Protein AF-A0AAP0C2V8-F1 (afdb_monomer)

pLDDT: mean 82.4, std 16.84, range [28.92, 98.31]

InterPro domains:
  IPR004159 Putative S-adenosyl-L-methionine-dependent methyltransferase [PF03141] (168-284)
  IPR029063 S-adenosyl-L-methionine-dependent methyltransferase superfamily [G3DSA:3.40.50.150] (157-304)
  IPR029063 S-adenosyl-L-methionine-dependent methyltransferase superfamily [SSF53335] (175-288)
  IPR053223 Probable Methyltransferase [PTHR44067] (16-302)

Radius of gyration: 20.84 Å; Cα contacts (8 Å, |Δi|>4): 445; chains: 1; bounding box: 60×48×67 Å

Structure (mmCIF, N/CA/C/O backbone):
data_AF-A0AAP0C2V8-F1
#
_entry.id   AF-A0AAP0C2V8-F1
#
loop_
_atom_site.group_PDB
_atom_site.id
_atom_site.type_symbol
_atom_site.label_atom_id
_atom_site.label_alt_id
_atom_site.label_comp_id
_atom_site.label_asym_id
_atom_site.label_entity_id
_atom_site.label_seq_id
_atom_site.pdbx_PDB_ins_code
_atom_site.Cartn_x
_atom_site.Cartn_y
_atom_site.Cartn_z
_atom_site.occupancy
_atom_site.B_iso_or_equiv
_atom_site.auth_seq_id
_atom_site.auth_comp_id
_atom_site.auth_asym_id
_atom_site.auth_atom_id
_atom_site.pdbx_PDB_model_num
ATOM 1 N N . MET A 1 1 ? -0.533 0.027 -40.447 1.00 37.59 1 MET A N 1
ATOM 2 C CA . MET A 1 1 ? -0.703 0.070 -38.982 1.00 37.59 1 MET A CA 1
ATOM 3 C C . MET A 1 1 ? -1.158 1.481 -38.655 1.00 37.59 1 MET A C 1
ATOM 5 O O . MET A 1 1 ? -0.369 2.405 -38.814 1.00 37.59 1 MET A O 1
ATOM 9 N N . GLU A 1 2 ? -2.450 1.678 -38.393 1.00 36.47 2 GLU A N 1
ATOM 10 C CA . GLU A 1 2 ? -2.978 3.010 -38.077 1.00 36.47 2 GLU A CA 1
ATOM 11 C C . GLU A 1 2 ? -2.382 3.476 -36.748 1.00 36.47 2 GLU A C 1
ATOM 13 O O . GLU A 1 2 ? -2.453 2.782 -35.735 1.00 36.47 2 GLU A O 1
ATOM 18 N N . ILE A 1 3 ? -1.714 4.625 -36.777 1.00 40.59 3 ILE A N 1
ATOM 19 C CA . ILE A 1 3 ? -1.088 5.218 -35.600 1.00 40.59 3 ILE A CA 1
ATOM 20 C C . ILE A 1 3 ? -2.218 5.735 -34.708 1.00 40.59 3 ILE A C 1
ATOM 22 O O . ILE A 1 3 ? -2.951 6.636 -35.117 1.00 40.59 3 ILE A O 1
ATOM 26 N N . HIS A 1 4 ? -2.363 5.159 -33.510 1.00 46.22 4 HIS A N 1
ATOM 27 C CA . HIS A 1 4 ? -3.385 5.563 -32.543 1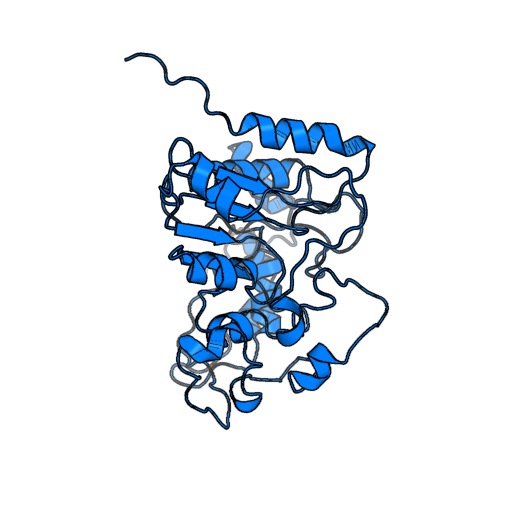.00 46.22 4 HIS A CA 1
ATOM 28 C C . HIS A 1 4 ? -3.297 7.083 -32.297 1.00 46.22 4 HIS A C 1
ATOM 30 O O . HIS A 1 4 ? -2.183 7.584 -32.123 1.00 46.22 4 HIS A O 1
ATOM 36 N N . PRO A 1 5 ? -4.413 7.835 -32.248 1.00 43.00 5 PRO A N 1
ATOM 37 C CA . PRO A 1 5 ? -4.398 9.301 -32.154 1.00 43.00 5 PRO A CA 1
ATOM 38 C C . PRO A 1 5 ? -3.521 9.854 -31.015 1.00 43.00 5 PRO A C 1
ATOM 40 O O . PRO A 1 5 ? -2.830 10.854 -31.195 1.00 43.00 5 PRO A O 1
ATOM 43 N N . LEU A 1 6 ? -3.459 9.139 -29.884 1.00 47.34 6 LEU A N 1
ATOM 44 C CA . LEU A 1 6 ? -2.615 9.472 -28.723 1.00 47.34 6 LEU A CA 1
ATOM 45 C C . LEU A 1 6 ? -1.097 9.367 -28.979 1.00 47.34 6 LEU A C 1
ATOM 47 O O . LEU A 1 6 ? -0.310 9.948 -28.245 1.00 47.34 6 LEU A O 1
ATOM 51 N N . SER A 1 7 ? -0.658 8.653 -30.020 1.00 44.50 7 SER A N 1
ATOM 52 C CA . SER A 1 7 ? 0.765 8.477 -30.352 1.00 44.50 7 SER A CA 1
ATOM 53 C C . SER A 1 7 ? 1.386 9.696 -31.042 1.00 44.50 7 SER A C 1
ATOM 55 O O . SER A 1 7 ? 2.610 9.767 -31.145 1.00 44.50 7 SER A O 1
ATOM 57 N N . ARG A 1 8 ? 0.581 10.629 -31.569 1.00 41.75 8 ARG A N 1
ATOM 58 C CA . ARG A 1 8 ? 1.083 11.805 -32.310 1.00 41.75 8 ARG A CA 1
ATOM 59 C C . ARG A 1 8 ? 1.397 13.000 -31.425 1.00 41.75 8 ARG A C 1
ATOM 61 O O . ARG A 1 8 ? 1.888 14.018 -31.905 1.00 41.75 8 ARG A O 1
ATOM 68 N N . MET A 1 9 ? 1.087 12.894 -30.149 1.00 43.12 9 MET A N 1
ATOM 69 C CA . MET A 1 9 ? 0.893 14.047 -29.309 1.00 43.12 9 MET A CA 1
ATOM 70 C C . MET A 1 9 ? 1.986 13.960 -28.235 1.00 43.12 9 MET A C 1
ATOM 72 O O . MET A 1 9 ? 1.997 13.056 -27.404 1.00 43.12 9 MET A O 1
ATOM 76 N N . LYS A 1 10 ? 2.998 14.836 -28.330 1.00 44.12 10 LYS A N 1
ATOM 77 C CA . LYS A 1 10 ? 3.998 15.050 -27.268 1.00 44.12 10 LYS A CA 1
ATOM 78 C C . LYS A 1 10 ? 3.261 15.662 -26.070 1.00 44.12 10 LYS A C 1
ATOM 80 O O . LYS A 1 10 ? 3.341 16.866 -25.856 1.00 44.12 10 LYS A O 1
ATOM 85 N N . GLN A 1 11 ? 2.460 14.876 -25.356 1.00 50.19 11 GLN A N 1
ATOM 86 C CA . GLN A 1 11 ? 1.533 15.427 -24.370 1.00 50.19 11 GLN A CA 1
ATOM 87 C C . GLN A 1 11 ? 2.146 15.437 -22.987 1.00 50.19 11 GLN A C 1
ATOM 89 O O . GLN A 1 11 ? 2.515 14.404 -22.431 1.00 50.19 11 GLN A O 1
ATOM 94 N N . SER A 1 12 ? 2.149 16.624 -22.392 1.00 51.78 12 SER A N 1
ATOM 95 C CA . SER A 1 12 ? 2.040 16.731 -20.945 1.00 51.78 12 SER A CA 1
ATOM 96 C C . SER A 1 12 ? 0.750 16.021 -20.506 1.00 51.78 12 SER A C 1
ATOM 98 O O . SER A 1 12 ? -0.278 16.145 -21.175 1.00 51.78 12 SER A O 1
ATOM 100 N N . GLY A 1 13 ? 0.762 15.282 -19.392 1.00 52.47 13 GLY A N 1
ATOM 101 C CA . GLY A 1 13 ? -0.407 14.505 -18.939 1.00 52.47 13 GLY A CA 1
ATOM 102 C C . GLY A 1 13 ? -1.695 15.318 -18.702 1.00 52.47 13 GLY A C 1
ATOM 103 O O . GLY A 1 13 ? -2.750 14.730 -18.487 1.00 52.47 13 GLY A O 1
ATOM 104 N N . GLY A 1 14 ? -1.641 16.655 -18.774 1.00 55.78 14 GLY A N 1
ATOM 105 C CA . GLY A 1 14 ? -2.817 17.527 -18.770 1.00 55.78 14 GLY A CA 1
ATOM 106 C C . GLY A 1 14 ? -3.630 17.508 -20.072 1.00 55.78 14 GLY A C 1
ATOM 107 O O . GLY A 1 14 ? -4.849 17.650 -20.013 1.00 55.78 14 GLY A O 1
ATOM 108 N N . GLU A 1 15 ? -3.014 17.289 -21.240 1.00 61.94 15 GLU A N 1
ATOM 109 C CA . GLU A 1 15 ? -3.750 17.328 -22.515 1.00 61.94 15 GLU A CA 1
ATOM 110 C C . GLU A 1 15 ? -4.576 16.058 -22.773 1.00 61.94 15 GLU A C 1
ATOM 112 O O . GLU A 1 15 ? -5.624 16.124 -23.411 1.00 61.94 15 GLU A O 1
ATOM 117 N N . ALA A 1 16 ? -4.155 14.905 -22.247 1.00 65.56 16 ALA A N 1
ATOM 118 C CA . ALA A 1 16 ? -4.879 13.650 -22.446 1.00 65.56 16 ALA A CA 1
ATOM 119 C C . ALA A 1 16 ? -6.219 13.619 -21.685 1.00 65.56 16 ALA A C 1
ATOM 121 O O . ALA A 1 16 ? -7.221 13.122 -22.195 1.00 65.56 16 ALA A O 1
ATOM 122 N N . ALA A 1 17 ? -6.277 14.228 -20.494 1.00 68.50 17 ALA A N 1
ATOM 123 C CA . ALA A 1 17 ? -7.521 14.367 -19.737 1.00 68.50 17 ALA A CA 1
ATOM 124 C C . ALA A 1 17 ? -8.554 15.249 -20.466 1.00 68.50 17 ALA A C 1
ATOM 126 O O . ALA A 1 17 ? -9.755 15.030 -20.312 1.00 68.50 17 ALA A O 1
ATOM 127 N N . ALA A 1 18 ? -8.114 16.200 -21.300 1.00 72.75 18 ALA A N 1
ATOM 128 C CA . ALA A 1 18 ? -8.997 17.089 -22.058 1.00 72.75 18 ALA A CA 1
ATOM 129 C C . ALA A 1 18 ? -9.853 16.356 -23.110 1.00 72.75 18 ALA A C 1
ATOM 131 O O . ALA A 1 18 ? -10.855 16.906 -23.566 1.00 72.75 18 ALA A O 1
ATOM 132 N N . PHE A 1 19 ? -9.501 15.112 -23.455 1.00 80.50 19 PHE A N 1
ATOM 133 C CA . PHE A 1 19 ? -10.267 14.275 -24.379 1.00 80.50 19 PHE A CA 1
ATOM 134 C C . PHE A 1 19 ? -11.659 13.901 -23.845 1.00 80.50 19 PHE A C 1
ATOM 136 O O . PHE A 1 19 ? -12.607 13.757 -24.615 1.00 80.50 19 PHE A O 1
ATOM 143 N N . PHE A 1 20 ? -11.812 13.739 -22.529 1.00 82.12 20 PHE A N 1
ATOM 144 C CA . PHE A 1 20 ? -13.094 13.347 -21.941 1.00 82.12 20 PHE A CA 1
ATOM 145 C C . PHE A 1 20 ? -14.084 14.507 -21.952 1.00 82.12 20 PHE A C 1
ATOM 147 O O . PHE A 1 20 ? -13.681 15.647 -21.773 1.00 82.12 20 PHE A O 1
ATOM 154 N N . LEU A 1 21 ? -15.382 14.243 -22.131 1.00 86.62 21 LEU A N 1
ATOM 155 C CA . LEU A 1 21 ? -16.432 15.270 -22.029 1.00 86.62 21 LEU A CA 1
ATOM 156 C C . LEU A 1 21 ? -16.915 15.459 -20.586 1.00 86.62 21 LEU A C 1
ATOM 158 O O . LEU A 1 21 ? -17.184 16.581 -20.165 1.00 86.62 21 LEU A O 1
ATOM 162 N N . THR A 1 22 ? -16.982 14.366 -19.826 1.00 88.81 22 THR A N 1
ATOM 163 C CA . THR A 1 22 ? -17.417 14.357 -18.428 1.00 88.81 22 THR A CA 1
ATOM 164 C C . THR A 1 22 ? -16.377 15.024 -17.536 1.00 88.81 22 THR A C 1
ATOM 166 O O . THR A 1 22 ? -15.244 14.548 -17.438 1.00 88.81 22 THR A O 1
ATOM 169 N N . GLU A 1 23 ? -16.774 16.096 -16.849 1.00 89.00 23 GLU A N 1
ATOM 170 C CA . GLU A 1 23 ? -15.903 16.864 -15.951 1.00 89.00 23 GLU A CA 1
ATOM 171 C C . GLU A 1 23 ? -15.246 15.982 -14.886 1.00 89.00 23 GLU A C 1
ATOM 173 O O . GLU A 1 23 ? -14.047 16.098 -14.651 1.00 89.00 23 GLU A O 1
ATOM 178 N N . GLU A 1 24 ? -15.995 15.043 -14.310 1.00 88.44 24 GLU A N 1
ATOM 179 C CA . GLU A 1 24 ? -15.480 14.153 -13.269 1.00 88.44 24 GLU A CA 1
ATOM 180 C C . GLU A 1 24 ? -14.368 13.232 -13.776 1.00 88.44 24 GLU A C 1
ATOM 182 O O . GLU A 1 24 ? -13.365 13.021 -13.098 1.00 88.44 24 GLU A O 1
ATOM 187 N N . ILE A 1 25 ? -14.473 12.765 -15.024 1.00 84.12 25 ILE A N 1
ATOM 188 C CA . ILE A 1 25 ? -13.409 11.972 -15.643 1.00 84.12 25 ILE A CA 1
ATOM 189 C C . ILE A 1 25 ? -12.178 12.849 -15.892 1.00 84.12 25 ILE A C 1
ATOM 191 O O . ILE A 1 25 ? -11.061 12.398 -15.656 1.00 84.12 25 ILE A O 1
ATOM 195 N N . ARG A 1 26 ? -12.350 14.116 -16.305 1.00 85.81 26 ARG A N 1
ATOM 196 C CA . ARG A 1 26 ? -11.223 15.061 -16.447 1.00 85.81 26 ARG A CA 1
ATOM 197 C C . ARG A 1 26 ? -10.536 15.309 -15.107 1.00 85.81 26 ARG A C 1
ATOM 199 O O . ARG A 1 26 ? -9.306 15.283 -15.032 1.00 85.81 26 ARG A O 1
ATOM 206 N N . LYS A 1 27 ? -11.328 15.527 -14.051 1.00 87.25 27 LYS A N 1
ATOM 207 C CA . LYS A 1 27 ? -10.839 15.704 -12.681 1.00 87.25 27 LYS A CA 1
ATOM 208 C C . LYS A 1 27 ? -10.096 14.472 -12.213 1.00 87.25 27 LYS A C 1
ATOM 210 O O . LYS A 1 27 ? -8.996 14.633 -11.711 1.00 87.25 27 LYS A O 1
ATOM 215 N N . TYR A 1 28 ? -10.616 13.270 -12.420 1.00 85.94 28 TYR A N 1
ATOM 216 C CA . TYR A 1 28 ? -9.924 12.047 -12.030 1.00 85.94 28 TYR A CA 1
ATOM 217 C C . TYR A 1 28 ? -8.639 11.827 -12.848 1.00 85.94 28 TYR A C 1
ATOM 219 O O . TYR A 1 28 ? -7.566 11.682 -12.273 1.00 85.94 28 TYR A O 1
ATOM 227 N N . ALA A 1 29 ? -8.716 11.887 -14.182 1.00 85.75 29 ALA A N 1
ATOM 228 C CA . ALA A 1 29 ? -7.606 11.578 -15.089 1.00 85.75 29 ALA A CA 1
ATOM 229 C C . ALA A 1 29 ? -6.448 12.592 -15.047 1.00 85.75 29 ALA A C 1
ATOM 231 O O . ALA A 1 29 ? -5.314 12.240 -15.373 1.00 85.75 29 ALA A O 1
ATOM 232 N N . GLY A 1 30 ? -6.712 13.849 -14.682 1.00 83.12 30 GLY A N 1
ATOM 233 C CA . GLY A 1 30 ? -5.677 14.879 -14.606 1.00 83.12 30 GLY A CA 1
ATOM 234 C C . GLY A 1 30 ? -4.621 14.590 -13.531 1.00 83.12 30 GLY A C 1
ATOM 235 O O . GLY A 1 30 ? -4.911 13.999 -12.490 1.00 83.12 30 GLY A O 1
ATOM 236 N N . ILE A 1 31 ? -3.397 15.081 -13.735 1.00 86.19 31 ILE A N 1
ATOM 237 C CA . ILE A 1 31 ? -2.329 15.005 -12.724 1.00 86.19 31 ILE A CA 1
ATOM 238 C C . ILE A 1 31 ? -2.749 15.793 -11.474 1.00 86.19 31 ILE A C 1
ATOM 240 O O . ILE A 1 31 ? -3.282 16.899 -11.577 1.00 86.19 31 ILE A O 1
ATOM 244 N N . LYS A 1 32 ? -2.505 15.226 -10.291 1.00 90.44 32 LYS A N 1
ATOM 245 C CA . LYS A 1 32 ? -2.743 15.865 -8.990 1.00 90.44 32 LYS A CA 1
ATOM 246 C C . LYS A 1 32 ? -1.407 16.361 -8.429 1.00 90.44 32 LYS A C 1
ATOM 248 O O . LYS A 1 32 ? -0.606 15.532 -7.990 1.00 90.44 32 LYS A O 1
ATOM 253 N N . PRO A 1 33 ? -1.096 17.666 -8.502 1.00 88.00 33 PRO A N 1
ATOM 254 C CA . PRO A 1 33 ? 0.194 18.178 -8.053 1.00 88.00 33 PRO A CA 1
ATOM 255 C C . PRO A 1 33 ? 0.330 18.063 -6.533 1.00 88.00 33 PRO A C 1
ATOM 257 O O . PRO A 1 33 ? -0.634 18.238 -5.792 1.00 88.00 33 PRO A O 1
ATOM 260 N N . ASN A 1 34 ? 1.544 17.811 -6.048 1.00 86.75 34 ASN A N 1
ATOM 261 C CA . ASN A 1 34 ? 1.783 17.775 -4.608 1.00 86.75 34 ASN A CA 1
ATOM 262 C C . ASN A 1 34 ? 1.644 19.187 -4.009 1.00 86.75 34 ASN A C 1
ATOM 264 O O . ASN A 1 34 ? 2.338 20.112 -4.431 1.00 86.75 34 ASN A O 1
ATOM 268 N N . ARG A 1 35 ? 0.853 19.352 -2.942 1.00 83.56 35 ARG A N 1
ATOM 269 C CA . ARG A 1 35 ? 0.585 20.662 -2.294 1.00 83.56 35 ARG A CA 1
ATOM 270 C C . ARG A 1 35 ? 1.812 21.377 -1.718 1.00 83.56 35 ARG A C 1
ATOM 272 O O . ARG A 1 35 ? 1.735 22.546 -1.340 1.00 83.56 35 ARG A O 1
ATOM 279 N N . LEU A 1 36 ? 2.923 20.661 -1.551 1.00 80.31 36 LEU A N 1
ATOM 280 C CA . LEU A 1 36 ? 4.179 21.195 -1.016 1.00 80.31 36 LEU A CA 1
ATOM 281 C C . LEU A 1 36 ? 5.221 21.482 -2.099 1.00 80.31 36 LEU A C 1
ATOM 283 O O . LEU A 1 36 ? 6.338 21.839 -1.733 1.00 80.31 36 LEU A O 1
ATOM 287 N N . GLU A 1 37 ? 4.890 21.266 -3.378 1.00 78.19 37 GLU A N 1
ATOM 288 C CA . GLU A 1 37 ? 5.806 21.415 -4.526 1.00 78.19 37 GLU A CA 1
ATOM 289 C C . GLU A 1 37 ? 7.120 20.622 -4.369 1.00 78.19 37 GLU A C 1
ATOM 291 O O . GLU A 1 37 ? 8.151 20.918 -4.965 1.00 78.19 37 GLU A O 1
ATOM 296 N N . LYS A 1 38 ? 7.081 19.578 -3.538 1.00 80.56 38 LYS A N 1
ATOM 297 C CA . LYS A 1 38 ? 8.168 18.632 -3.289 1.00 80.56 38 LYS A CA 1
ATOM 298 C C . LYS A 1 38 ? 7.733 17.250 -3.743 1.00 80.56 38 LYS A C 1
ATOM 300 O O . LYS A 1 38 ? 6.536 16.969 -3.802 1.00 80.56 38 LYS A O 1
ATOM 305 N N . GLN A 1 39 ? 8.700 16.376 -4.009 1.00 82.94 39 GLN A N 1
ATOM 306 C CA . GLN A 1 39 ? 8.418 14.960 -4.229 1.00 82.94 39 GLN A CA 1
ATOM 307 C C . GLN A 1 39 ? 7.660 14.369 -3.035 1.00 82.94 39 GLN A C 1
ATOM 309 O O . GLN A 1 39 ? 7.974 14.661 -1.877 1.00 82.94 39 GLN A O 1
ATOM 314 N N . ASN A 1 40 ? 6.657 13.546 -3.330 1.00 82.62 40 ASN A N 1
ATOM 315 C CA . ASN A 1 40 ? 5.974 12.749 -2.326 1.00 82.62 40 ASN A CA 1
ATOM 316 C C . ASN A 1 40 ? 6.900 11.627 -1.834 1.00 82.62 40 ASN A C 1
ATOM 318 O O . ASN A 1 40 ? 7.998 11.410 -2.350 1.00 82.62 40 ASN A O 1
ATOM 322 N N . PHE A 1 41 ? 6.447 10.885 -0.830 1.00 79.06 41 PHE A N 1
ATOM 323 C CA . PHE A 1 41 ? 7.235 9.816 -0.216 1.00 79.06 41 PHE A CA 1
ATOM 324 C C . PHE A 1 41 ? 7.604 8.658 -1.157 1.00 79.06 41 PHE A C 1
ATOM 326 O O . PHE A 1 41 ? 8.526 7.903 -0.861 1.00 79.06 41 PHE A O 1
ATOM 333 N N . MET A 1 42 ? 6.900 8.526 -2.284 1.00 83.25 42 MET A N 1
ATOM 334 C CA . MET A 1 42 ? 7.183 7.543 -3.332 1.00 83.25 42 MET A CA 1
ATOM 335 C C . MET A 1 42 ? 8.181 8.074 -4.377 1.00 83.25 42 MET A C 1
ATOM 337 O O . MET A 1 42 ? 8.550 7.342 -5.290 1.00 83.25 42 MET A O 1
ATOM 341 N N . GLY A 1 43 ? 8.629 9.330 -4.254 1.00 82.50 43 GLY A N 1
ATOM 342 C CA . GLY A 1 43 ? 9.574 9.974 -5.169 1.00 82.50 43 GLY A CA 1
ATOM 343 C C . GLY A 1 43 ? 8.934 10.674 -6.374 1.00 82.50 43 GLY A C 1
ATOM 344 O O . GLY A 1 43 ? 9.658 11.091 -7.274 1.00 82.50 43 GLY A O 1
ATOM 345 N N . ALA A 1 44 ? 7.607 10.833 -6.413 1.00 85.00 44 ALA A N 1
ATOM 346 C CA . ALA A 1 44 ? 6.904 11.465 -7.534 1.00 85.00 44 ALA A CA 1
ATOM 347 C C . ALA A 1 44 ? 6.526 12.930 -7.253 1.00 85.00 44 ALA A C 1
ATOM 349 O O . ALA A 1 44 ? 6.202 13.298 -6.125 1.00 85.00 44 ALA A O 1
ATOM 350 N N . ASN A 1 45 ? 6.530 13.771 -8.295 1.00 85.50 45 ASN A N 1
ATOM 351 C CA . ASN A 1 45 ? 6.198 15.208 -8.218 1.00 85.50 45 ASN A CA 1
ATOM 352 C C . ASN A 1 45 ? 4.684 15.498 -8.149 1.00 85.50 45 ASN A C 1
ATOM 354 O O . ASN A 1 45 ? 4.268 16.637 -7.951 1.00 85.50 45 ASN A O 1
ATOM 358 N N . GLY A 1 46 ? 3.869 14.464 -8.317 1.00 85.69 46 GLY A N 1
ATOM 359 C CA . GLY A 1 46 ? 2.418 14.506 -8.264 1.00 85.69 46 GLY A CA 1
ATOM 360 C C . GLY A 1 46 ? 1.864 13.087 -8.273 1.00 85.69 46 GLY A C 1
ATOM 361 O O . GLY A 1 46 ? 2.615 12.117 -8.420 1.00 85.69 46 GLY A O 1
ATOM 362 N N . THR A 1 47 ? 0.554 12.978 -8.128 1.00 85.88 47 THR A N 1
ATOM 363 C CA . THR A 1 47 ? -0.193 11.728 -8.239 1.00 85.88 47 THR A CA 1
ATOM 364 C C . THR A 1 47 ? -0.825 11.621 -9.623 1.00 85.88 47 THR A C 1
ATOM 366 O O . THR A 1 47 ? -1.395 12.583 -10.143 1.00 85.88 47 THR A O 1
ATOM 369 N N . PHE A 1 48 ? -0.717 10.435 -10.216 1.00 88.19 48 PHE A N 1
ATOM 370 C CA . PHE A 1 48 ? -1.175 10.120 -11.566 1.00 88.19 48 PHE A CA 1
ATOM 371 C C . PHE A 1 48 ? -2.245 9.039 -11.477 1.00 88.19 48 PHE A C 1
ATOM 373 O O . PHE A 1 48 ? -1.954 7.963 -10.961 1.00 88.19 48 PHE A O 1
ATOM 380 N N . ALA A 1 49 ? -3.458 9.307 -11.957 1.00 84.25 49 ALA A N 1
ATOM 381 C CA . ALA A 1 49 ? -4.546 8.336 -11.902 1.00 84.25 49 ALA A CA 1
ATOM 382 C C . ALA A 1 49 ? -4.252 7.074 -12.729 1.00 84.25 49 ALA A C 1
ATOM 384 O O . ALA A 1 49 ? -3.593 7.133 -13.768 1.00 84.25 49 ALA A O 1
ATOM 385 N N . SER A 1 50 ? -4.799 5.943 -12.280 1.00 79.88 50 SER A N 1
ATOM 386 C CA . SER A 1 50 ? -4.724 4.622 -12.928 1.00 79.88 50 SER A CA 1
ATOM 387 C C . SER A 1 50 ? -5.663 4.514 -14.141 1.00 79.88 50 SER A C 1
ATOM 389 O O . SER A 1 50 ? -6.533 3.654 -14.238 1.00 79.88 50 SER A O 1
ATOM 391 N N . ILE A 1 51 ? -5.509 5.432 -15.095 1.00 76.38 51 ILE A N 1
ATOM 392 C CA . ILE A 1 51 ? -6.107 5.335 -16.430 1.00 76.38 51 ILE A CA 1
ATOM 393 C C . ILE A 1 51 ? -4.940 5.285 -17.405 1.00 76.38 51 ILE A C 1
ATOM 395 O O . ILE A 1 51 ? -4.030 6.103 -17.291 1.00 76.38 51 ILE A O 1
ATOM 399 N N . GLY A 1 52 ? -4.976 4.354 -18.365 1.00 69.06 52 GLY A N 1
ATOM 400 C CA . GLY A 1 52 ? -3.850 3.931 -19.220 1.00 69.06 52 GLY A CA 1
ATOM 401 C C . GLY A 1 52 ? -2.976 5.017 -19.877 1.00 69.06 52 GLY A C 1
ATOM 402 O O . GLY A 1 52 ? -1.910 4.698 -20.390 1.00 69.06 52 GLY A O 1
ATOM 403 N N . HIS A 1 53 ? -3.347 6.296 -19.821 1.00 78.31 53 HIS A N 1
ATOM 404 C CA . HIS A 1 53 ? -2.505 7.455 -20.131 1.00 78.31 53 HIS A CA 1
ATOM 405 C C . HIS A 1 53 ? -1.137 7.450 -19.439 1.00 78.31 53 HIS A C 1
ATOM 407 O O . HIS A 1 53 ? -0.158 7.854 -20.067 1.00 78.31 53 HIS A O 1
ATOM 413 N N . GLY A 1 54 ? -1.041 6.975 -18.189 1.00 81.31 54 GLY A N 1
ATOM 414 C CA . GLY A 1 54 ? 0.252 6.823 -17.511 1.00 81.31 54 GLY A CA 1
ATOM 415 C C . GLY A 1 54 ? 1.168 5.845 -18.253 1.00 81.31 54 GLY A C 1
ATOM 416 O O . GLY A 1 54 ? 2.340 6.133 -18.481 1.00 81.31 54 GLY A O 1
ATOM 417 N N . CYS A 1 55 ? 0.605 4.734 -18.736 1.00 84.19 55 CYS A N 1
ATOM 418 C CA . CYS A 1 55 ? 1.318 3.756 -19.558 1.00 84.19 55 CYS A CA 1
ATOM 419 C C . CYS A 1 55 ? 1.723 4.312 -20.926 1.00 84.19 55 CYS A C 1
ATOM 421 O O . CYS A 1 55 ? 2.837 4.062 -21.375 1.00 84.19 55 CYS A O 1
ATOM 423 N N . PHE A 1 56 ? 0.858 5.097 -21.578 1.00 84.19 56 PHE A N 1
ATOM 424 C CA . PHE A 1 56 ? 1.203 5.740 -22.851 1.00 84.19 56 PHE A CA 1
ATOM 425 C C . PHE A 1 56 ? 2.306 6.795 -22.693 1.00 84.19 56 PHE A C 1
ATOM 427 O O . PHE A 1 56 ? 3.199 6.876 -23.533 1.00 84.19 56 PHE A O 1
ATOM 434 N N . SER A 1 57 ? 2.265 7.576 -21.611 1.00 84.31 57 SER A N 1
ATOM 435 C CA . SER A 1 57 ? 3.271 8.607 -21.314 1.00 84.31 57 SER A CA 1
ATOM 436 C C . SER A 1 57 ? 4.642 8.020 -20.967 1.00 84.31 57 SER A C 1
ATOM 438 O O . SER A 1 57 ? 5.655 8.667 -21.200 1.00 84.31 57 SER A O 1
ATOM 440 N N . MET A 1 58 ? 4.676 6.797 -20.432 1.00 88.62 58 MET A N 1
ATOM 441 C CA . MET A 1 58 ? 5.893 6.060 -20.066 1.00 88.62 58 MET A CA 1
ATOM 442 C C . MET A 1 58 ? 6.142 4.880 -21.009 1.00 88.62 58 MET A C 1
ATOM 444 O O . MET A 1 58 ? 6.438 3.762 -20.579 1.00 88.62 58 MET A O 1
ATOM 448 N N . LYS A 1 59 ? 5.955 5.117 -22.313 1.00 89.56 59 LYS A N 1
ATOM 449 C CA . LYS A 1 59 ? 6.072 4.088 -23.349 1.00 89.56 59 LYS A CA 1
ATOM 450 C C . LYS A 1 59 ? 7.407 3.344 -23.269 1.00 89.56 59 LYS A C 1
ATOM 452 O O . LYS A 1 59 ? 7.402 2.119 -23.276 1.00 89.56 59 LYS A O 1
ATOM 457 N N . GLU A 1 60 ? 8.522 4.069 -23.200 1.00 93.00 60 GLU A N 1
ATOM 458 C CA . GLU A 1 60 ? 9.868 3.478 -23.202 1.00 93.00 60 GLU A CA 1
ATOM 459 C C . GLU A 1 60 ? 10.068 2.568 -21.984 1.00 93.00 60 GLU A C 1
ATOM 461 O O . GLU A 1 60 ? 10.480 1.415 -22.118 1.00 93.00 60 GLU A O 1
ATOM 466 N N . GLU A 1 61 ? 9.689 3.046 -20.796 1.00 95.06 61 GLU A N 1
ATOM 467 C CA . GLU A 1 61 ? 9.764 2.265 -19.566 1.00 95.06 61 GLU A CA 1
ATOM 468 C C . GLU A 1 61 ? 8.881 1.016 -19.580 1.00 95.06 61 GLU A C 1
ATOM 470 O O . GLU A 1 61 ? 9.267 -0.020 -19.026 1.00 95.06 61 GLU A O 1
ATOM 475 N N . LEU A 1 62 ? 7.694 1.117 -20.180 1.00 93.56 62 LEU A N 1
ATOM 476 C CA . LEU A 1 62 ? 6.757 0.009 -20.298 1.00 93.56 62 LEU A CA 1
ATOM 477 C C . LEU A 1 62 ? 7.233 -1.028 -21.319 1.00 93.56 62 LEU A C 1
ATOM 479 O O . LEU A 1 62 ? 7.116 -2.226 -21.065 1.00 93.56 62 LEU A O 1
ATOM 483 N N . GLU A 1 63 ? 7.791 -0.590 -22.449 1.00 94.69 63 GLU A N 1
ATOM 484 C CA . GLU A 1 63 ? 8.413 -1.473 -23.439 1.00 94.69 63 GLU A CA 1
ATOM 485 C C . GLU A 1 63 ? 9.604 -2.219 -22.826 1.00 94.69 63 GLU A C 1
ATOM 487 O O . GLU A 1 63 ? 9.725 -3.429 -23.012 1.00 94.69 63 GLU A O 1
ATOM 492 N N . GLU A 1 64 ? 10.429 -1.553 -22.012 1.00 95.75 64 GLU A N 1
ATOM 493 C CA . GLU A 1 64 ? 11.513 -2.206 -21.271 1.00 95.75 64 GLU A CA 1
ATOM 494 C C . GLU A 1 64 ? 10.991 -3.258 -20.277 1.00 95.75 64 GLU A C 1
ATOM 496 O O . GLU A 1 64 ? 11.522 -4.374 -20.226 1.00 95.75 64 GLU A O 1
ATOM 501 N N . TYR A 1 65 ? 9.934 -2.930 -19.524 1.00 95.94 65 TYR A N 1
ATOM 502 C CA . TYR A 1 65 ? 9.283 -3.841 -18.573 1.00 95.94 65 TYR A CA 1
ATOM 503 C C . TYR A 1 65 ? 8.671 -5.076 -19.258 1.00 95.94 65 TYR A C 1
ATOM 505 O O . TYR A 1 65 ? 8.698 -6.186 -18.711 1.00 95.94 65 TYR A O 1
ATOM 513 N N . MET A 1 66 ? 8.133 -4.890 -20.468 1.00 95.69 66 MET A N 1
ATOM 514 C CA . MET A 1 66 ? 7.520 -5.945 -21.278 1.00 95.69 66 MET A CA 1
ATOM 515 C C . MET A 1 66 ? 8.509 -6.683 -22.189 1.00 95.69 66 MET A C 1
ATOM 517 O O . MET A 1 66 ? 8.117 -7.634 -22.864 1.00 95.69 66 MET A O 1
ATOM 521 N N . ASN A 1 67 ? 9.785 -6.296 -22.186 1.00 95.88 67 ASN A N 1
ATOM 522 C CA . ASN A 1 67 ? 10.833 -6.945 -22.963 1.00 95.88 67 ASN A CA 1
ATOM 523 C C . ASN A 1 67 ? 11.385 -8.177 -22.224 1.00 95.88 67 ASN A C 1
ATOM 525 O O . ASN A 1 67 ? 12.328 -8.075 -21.425 1.00 95.88 67 ASN A O 1
ATOM 529 N N . TYR A 1 68 ? 10.770 -9.328 -22.494 1.00 95.56 68 TYR A N 1
ATOM 530 C CA . TYR A 1 68 ? 11.137 -10.651 -21.993 1.00 95.56 68 TYR A CA 1
ATOM 531 C C . TYR A 1 68 ? 10.750 -11.736 -23.006 1.00 95.56 68 TYR A C 1
ATOM 533 O O . TYR A 1 68 ? 9.822 -11.558 -23.798 1.00 95.56 68 TYR A O 1
ATOM 541 N N . ASP A 1 69 ? 11.400 -12.893 -22.913 1.00 96.38 69 ASP A N 1
ATOM 542 C CA . ASP A 1 69 ? 11.025 -14.071 -23.689 1.00 96.38 69 ASP A CA 1
ATOM 543 C C . ASP A 1 69 ? 9.893 -14.840 -22.997 1.00 96.38 69 ASP A C 1
ATOM 545 O O . ASP A 1 69 ? 9.889 -15.062 -21.781 1.00 96.38 69 ASP A O 1
ATOM 549 N N . VAL A 1 70 ? 8.882 -15.229 -23.776 1.00 96.62 70 VAL A N 1
ATOM 550 C CA . VAL A 1 70 ? 7.727 -15.975 -23.265 1.00 96.62 70 VAL A CA 1
ATOM 551 C C . VAL A 1 70 ? 8.186 -17.320 -22.704 1.00 96.62 70 VAL A C 1
ATOM 553 O O . VAL A 1 70 ? 8.814 -18.107 -23.404 1.00 96.62 70 VAL A O 1
ATOM 556 N N . GLY A 1 71 ? 7.806 -17.609 -21.459 1.00 94.50 71 GLY A N 1
ATOM 557 C CA . GLY A 1 71 ? 8.189 -18.834 -20.755 1.00 94.50 71 GLY A CA 1
ATOM 558 C C . GLY A 1 71 ? 9.564 -18.783 -20.085 1.00 94.50 71 GLY A C 1
ATOM 559 O O . GLY A 1 71 ? 9.897 -19.722 -19.368 1.00 94.50 71 GLY A O 1
ATOM 560 N N . ASP A 1 72 ? 10.335 -17.706 -20.252 1.00 96.50 72 ASP A N 1
ATOM 561 C CA . ASP A 1 72 ? 11.578 -17.494 -19.502 1.00 96.50 72 ASP A CA 1
ATOM 562 C C . ASP A 1 72 ? 11.304 -16.781 -18.160 1.00 96.50 72 ASP A C 1
ATOM 564 O O . ASP A 1 72 ? 10.161 -16.491 -17.797 1.00 96.50 72 ASP A O 1
ATOM 568 N N . PHE A 1 73 ? 12.346 -16.497 -17.383 1.00 95.19 73 PHE A N 1
ATOM 569 C CA . PHE A 1 73 ? 12.284 -15.703 -16.166 1.00 95.19 73 PHE A CA 1
ATOM 570 C C . PHE A 1 73 ? 12.218 -14.209 -16.465 1.00 95.19 73 PHE A C 1
ATOM 572 O O . PHE A 1 73 ? 13.068 -13.655 -17.164 1.00 95.19 73 PHE A O 1
ATOM 579 N N . CYS A 1 74 ? 11.285 -13.517 -15.811 1.00 94.75 74 CYS A N 1
ATOM 580 C CA . CYS A 1 74 ? 11.230 -12.064 -15.865 1.00 94.75 74 CYS A CA 1
ATOM 581 C C . CYS A 1 74 ? 12.542 -11.449 -15.355 1.00 94.75 74 CYS A C 1
ATOM 583 O O . CYS A 1 74 ? 13.234 -12.008 -14.490 1.00 94.75 74 CYS A O 1
ATOM 585 N N . LYS A 1 75 ? 12.876 -10.260 -15.858 1.00 93.38 75 LYS A N 1
ATOM 586 C CA . LYS A 1 75 ? 13.963 -9.456 -15.295 1.00 93.38 75 LYS A CA 1
ATOM 587 C C . LYS A 1 75 ? 13.658 -9.122 -13.836 1.00 93.38 75 LYS A C 1
ATOM 589 O O . LYS A 1 75 ? 12.515 -9.120 -13.386 1.00 93.38 75 LYS A O 1
ATOM 594 N N . ASP A 1 76 ? 14.713 -8.867 -13.078 1.00 92.06 76 ASP A N 1
ATOM 595 C CA . ASP A 1 76 ? 14.599 -8.440 -11.690 1.00 92.06 76 ASP A CA 1
ATOM 596 C C . ASP A 1 76 ? 14.366 -6.930 -11.593 1.00 92.06 76 ASP A C 1
ATOM 598 O O . ASP A 1 76 ? 15.246 -6.160 -11.212 1.00 92.06 76 ASP A O 1
ATOM 602 N N . ASP A 1 77 ? 13.185 -6.514 -12.029 1.00 92.81 77 ASP A N 1
ATOM 603 C CA . ASP A 1 77 ? 12.856 -5.136 -12.379 1.00 92.81 77 ASP A CA 1
ATOM 604 C C . ASP A 1 77 ? 11.756 -4.542 -11.491 1.00 92.81 77 ASP A C 1
ATOM 606 O O . ASP A 1 77 ? 11.012 -3.656 -11.906 1.00 92.81 77 ASP A O 1
ATOM 610 N N . TRP A 1 78 ? 11.672 -4.982 -10.231 1.00 92.00 78 TRP A N 1
ATOM 611 C CA . TRP A 1 78 ? 10.639 -4.521 -9.294 1.00 92.00 78 TRP A CA 1
ATOM 612 C C . TRP A 1 78 ? 10.619 -2.991 -9.133 1.00 92.00 78 TRP A C 1
ATOM 614 O O . TRP A 1 78 ? 9.554 -2.398 -8.990 1.00 92.00 78 TRP A O 1
ATOM 624 N N . LYS A 1 79 ? 11.781 -2.326 -9.221 1.00 93.44 79 LYS A N 1
ATOM 625 C CA . LYS A 1 79 ? 11.872 -0.856 -9.200 1.00 93.44 79 LYS A CA 1
ATOM 626 C C . LYS A 1 79 ? 11.204 -0.210 -10.406 1.00 93.44 79 LYS A C 1
ATOM 628 O O . LYS A 1 79 ? 10.552 0.816 -10.249 1.00 93.44 79 LYS A O 1
ATOM 633 N N . GLN A 1 80 ? 11.385 -0.798 -11.587 1.00 93.75 80 GLN A N 1
ATOM 634 C CA . GLN A 1 80 ? 10.771 -0.326 -12.823 1.00 93.75 80 GLN A CA 1
ATOM 635 C C . GLN A 1 80 ? 9.257 -0.526 -12.765 1.00 93.75 80 GLN A C 1
ATOM 637 O O . GLN A 1 80 ? 8.507 0.403 -13.045 1.00 93.75 80 GLN A O 1
ATOM 642 N N . ALA A 1 81 ? 8.813 -1.702 -12.309 1.00 94.00 81 ALA A N 1
ATOM 643 C CA . ALA A 1 81 ? 7.402 -1.993 -12.078 1.00 94.00 81 ALA A CA 1
ATOM 644 C C . ALA A 1 81 ? 6.771 -0.969 -11.118 1.00 94.00 81 ALA A C 1
ATOM 646 O O . ALA A 1 81 ? 5.760 -0.351 -11.440 1.00 94.00 81 ALA A O 1
ATOM 647 N N . GLN A 1 82 ? 7.414 -0.709 -9.975 1.00 94.38 82 GLN A N 1
ATOM 648 C CA . GLN A 1 82 ? 6.929 0.279 -9.014 1.00 94.38 82 GLN A CA 1
ATOM 649 C C . GLN A 1 82 ? 6.935 1.698 -9.583 1.00 94.38 82 GLN A C 1
ATOM 651 O O . GLN A 1 82 ? 5.996 2.448 -9.338 1.00 94.38 82 GLN A O 1
ATOM 656 N N . LYS A 1 83 ? 7.974 2.077 -10.344 1.00 93.38 83 LYS A N 1
ATOM 657 C CA . LYS A 1 83 ? 8.044 3.375 -11.029 1.00 93.38 83 LYS A CA 1
ATOM 658 C C . LYS A 1 83 ? 6.830 3.544 -11.943 1.00 93.38 83 LYS A C 1
ATOM 660 O O . LYS A 1 83 ? 6.129 4.544 -11.825 1.00 93.38 83 LYS A O 1
ATOM 665 N N . LEU A 1 84 ? 6.536 2.550 -12.779 1.00 93.62 84 LEU A N 1
ATOM 666 C CA . LEU A 1 84 ? 5.359 2.553 -13.648 1.00 93.62 84 LEU A CA 1
ATOM 667 C C . LEU A 1 84 ? 4.058 2.725 -12.837 1.00 93.62 84 LEU A C 1
ATOM 669 O O . LEU A 1 84 ? 3.268 3.621 -13.131 1.00 93.62 84 LEU A O 1
ATOM 673 N N . MET A 1 85 ? 3.871 1.956 -11.760 1.00 93.50 85 MET A N 1
ATOM 674 C CA . MET A 1 85 ? 2.670 2.042 -10.915 1.00 93.50 85 MET A CA 1
ATOM 675 C C . MET A 1 85 ? 2.509 3.404 -10.222 1.00 93.50 85 MET A C 1
ATOM 677 O O . MET A 1 85 ? 1.417 3.971 -10.193 1.00 93.50 85 MET A O 1
ATOM 681 N N . VAL A 1 86 ? 3.592 3.953 -9.662 1.00 91.19 86 VAL A N 1
ATOM 682 C CA . VAL A 1 86 ? 3.599 5.254 -8.964 1.00 91.19 86 VAL A CA 1
ATOM 683 C C . VAL A 1 86 ? 3.282 6.404 -9.923 1.00 91.19 86 VAL A C 1
ATOM 685 O O . VAL A 1 86 ? 2.663 7.391 -9.526 1.00 91.19 86 VAL A O 1
ATOM 688 N N . HIS A 1 87 ? 3.653 6.259 -11.193 1.00 89.62 87 HIS A N 1
ATOM 689 C CA . HIS A 1 87 ? 3.387 7.228 -12.251 1.00 89.62 87 HIS A CA 1
ATOM 690 C C . HIS A 1 87 ? 2.112 6.921 -13.063 1.00 89.62 87 HIS A C 1
ATOM 692 O O . HIS A 1 87 ? 1.917 7.467 -14.148 1.00 89.62 87 HIS A O 1
ATOM 698 N N . GLY A 1 88 ? 1.208 6.091 -12.528 1.00 88.19 88 GLY A N 1
ATOM 699 C CA . GLY A 1 88 ? -0.140 5.891 -13.076 1.00 88.19 88 GLY A CA 1
ATOM 700 C C . GLY A 1 88 ? -0.226 4.896 -14.234 1.00 88.19 88 GLY A C 1
ATOM 701 O O . GLY A 1 88 ? -1.290 4.750 -14.832 1.00 88.19 88 GLY A O 1
ATOM 702 N N . CYS A 1 89 ? 0.861 4.190 -14.563 1.00 90.75 89 CYS A N 1
ATOM 703 C CA . CYS A 1 89 ? 0.781 3.004 -15.410 1.00 90.75 89 CYS A CA 1
ATOM 704 C C . CYS A 1 89 ? 0.402 1.793 -14.555 1.00 90.75 89 CYS A C 1
ATOM 706 O O . CYS A 1 89 ? 1.245 0.983 -14.174 1.00 90.75 89 CYS A O 1
ATOM 708 N N . ASP A 1 90 ? -0.878 1.724 -14.206 1.00 86.94 90 ASP A N 1
ATOM 709 C CA . ASP A 1 90 ? -1.455 0.650 -13.410 1.00 86.94 90 ASP A CA 1
ATOM 710 C C . ASP A 1 90 ? -2.924 0.393 -13.819 1.00 86.94 90 ASP A C 1
ATOM 712 O O . ASP A 1 90 ? -3.613 1.363 -14.151 1.00 86.94 90 ASP A O 1
ATOM 716 N N . PRO A 1 91 ? -3.416 -0.867 -13.829 1.00 89.81 91 PRO A N 1
ATOM 717 C CA . PRO A 1 91 ? -2.681 -2.104 -13.551 1.00 89.81 91 PRO A CA 1
ATOM 718 C C . PRO A 1 91 ? -1.594 -2.377 -14.591 1.00 89.81 91 PRO A C 1
ATOM 720 O O . PRO A 1 91 ? -1.778 -2.135 -15.786 1.00 89.81 91 PRO A O 1
ATOM 723 N N . LEU A 1 92 ? -0.453 -2.903 -14.138 1.00 91.50 92 LEU A N 1
ATOM 724 C CA . LEU A 1 92 ? 0.601 -3.341 -15.052 1.00 91.50 92 LEU A CA 1
ATOM 725 C C . LEU A 1 92 ? 0.103 -4.495 -15.942 1.00 91.50 92 LEU A C 1
ATOM 727 O O . LEU A 1 92 ? -0.619 -5.378 -15.460 1.00 91.50 92 LEU A O 1
ATOM 731 N N . PRO A 1 93 ? 0.513 -4.552 -17.224 1.00 90.88 93 PRO A N 1
ATOM 732 C CA . PRO A 1 93 ? 0.191 -5.684 -18.080 1.00 90.88 93 PRO A CA 1
ATOM 733 C C . PRO A 1 93 ? 0.724 -6.995 -17.495 1.00 90.88 93 PRO A C 1
ATOM 735 O O . PRO A 1 93 ? 1.845 -7.070 -16.986 1.00 90.88 93 PRO A O 1
ATOM 738 N N . ARG A 1 94 ? -0.070 -8.064 -17.606 1.00 93.12 94 ARG A N 1
ATOM 739 C CA . ARG A 1 94 ? 0.365 -9.397 -17.178 1.00 93.12 94 ARG A CA 1
ATOM 740 C C . ARG A 1 94 ? 1.535 -9.856 -18.039 1.00 93.12 94 ARG A C 1
ATOM 742 O O . ARG A 1 94 ? 1.455 -9.833 -19.268 1.00 93.12 94 ARG A O 1
ATOM 749 N N . ARG A 1 95 ? 2.596 -10.332 -17.389 1.00 94.56 95 ARG A N 1
ATOM 750 C CA . ARG A 1 95 ? 3.749 -10.903 -18.079 1.00 94.56 95 ARG A CA 1
ATOM 751 C C . ARG A 1 95 ? 3.588 -12.405 -18.282 1.00 94.56 95 ARG A C 1
ATOM 753 O O . ARG A 1 95 ? 3.078 -13.103 -17.411 1.00 94.56 95 ARG A O 1
ATOM 760 N N . ARG A 1 96 ? 4.055 -12.906 -19.425 1.00 96.81 96 ARG A N 1
ATOM 761 C CA . ARG A 1 96 ? 4.143 -14.342 -19.743 1.00 96.81 96 ARG A CA 1
ATOM 762 C C . ARG A 1 96 ? 5.544 -14.897 -19.445 1.00 96.81 96 ARG A C 1
ATOM 764 O O . ARG A 1 96 ? 6.058 -15.700 -20.216 1.00 96.81 96 ARG A O 1
ATOM 771 N N . CYS A 1 97 ? 6.155 -14.441 -18.357 1.00 96.31 97 CYS A N 1
ATOM 772 C CA . CYS A 1 97 ? 7.439 -14.910 -17.837 1.00 96.31 97 CYS A CA 1
ATOM 773 C C . CYS A 1 97 ? 7.286 -15.310 -16.363 1.00 96.31 97 CYS A C 1
ATOM 775 O O . CYS A 1 97 ? 6.367 -14.856 -15.677 1.00 96.31 97 CYS A O 1
ATOM 777 N N . PHE A 1 98 ? 8.176 -16.164 -15.864 1.00 95.06 98 PHE A N 1
ATOM 778 C CA . PHE A 1 98 ? 8.168 -16.611 -14.476 1.00 95.06 98 PHE A CA 1
ATOM 779 C C . PHE A 1 98 ? 8.817 -15.573 -13.559 1.00 95.06 98 PHE A C 1
ATOM 781 O O . PHE A 1 98 ? 9.917 -15.078 -13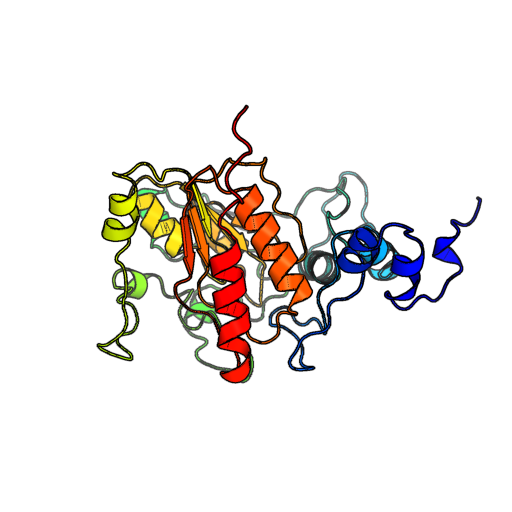.822 1.00 95.06 98 PHE A O 1
ATOM 788 N N . ALA A 1 99 ? 8.154 -15.255 -12.446 1.00 92.62 99 ALA A N 1
ATOM 789 C CA . ALA A 1 99 ? 8.751 -14.427 -11.408 1.00 92.62 99 ALA A CA 1
ATOM 790 C C . ALA A 1 99 ? 9.965 -15.145 -10.799 1.00 92.62 99 ALA A C 1
ATOM 792 O O . ALA A 1 99 ? 9.927 -16.341 -10.510 1.00 92.62 99 ALA A O 1
ATOM 793 N N . ARG A 1 100 ? 11.057 -14.409 -10.590 1.00 90.88 100 ARG A N 1
ATOM 794 C CA . ARG A 1 100 ? 12.263 -14.965 -9.973 1.00 90.88 100 ARG A CA 1
ATOM 795 C C . ARG A 1 100 ? 12.053 -15.156 -8.475 1.00 90.88 100 ARG A C 1
ATOM 797 O O . ARG A 1 100 ? 11.719 -14.202 -7.774 1.00 90.88 100 ARG A O 1
ATOM 804 N N . SER A 1 101 ? 12.335 -16.358 -7.986 1.00 87.62 101 SER A N 1
ATOM 805 C CA . SER A 1 101 ? 12.411 -16.660 -6.557 1.00 87.62 101 SER A CA 1
ATOM 806 C C . SER A 1 101 ? 13.765 -16.233 -5.955 1.00 87.62 101 SER A C 1
ATOM 808 O O . SER A 1 101 ? 14.736 -15.973 -6.684 1.00 87.62 101 SER A O 1
ATOM 810 N N . PRO A 1 102 ? 13.862 -16.111 -4.618 1.00 88.75 102 PRO A N 1
ATOM 811 C CA . PRO A 1 102 ? 15.147 -16.018 -3.934 1.00 88.75 102 PRO A CA 1
ATOM 812 C C . PRO A 1 102 ? 16.023 -17.244 -4.226 1.00 88.75 102 PRO A C 1
ATOM 814 O O . PRO A 1 102 ? 15.526 -18.362 -4.327 1.00 88.75 102 PRO A O 1
ATOM 817 N N . LYS A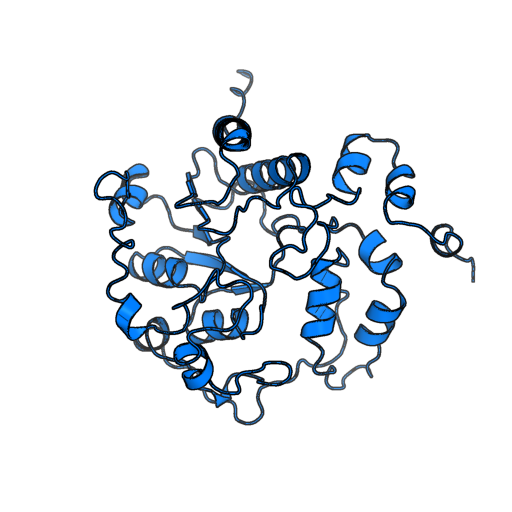 1 103 ? 17.343 -17.043 -4.342 1.00 83.69 103 LYS A N 1
ATOM 818 C CA . LYS A 1 103 ? 18.286 -18.122 -4.701 1.00 83.69 103 LYS A CA 1
ATOM 819 C C . LYS A 1 103 ? 18.353 -19.247 -3.663 1.00 83.69 103 LYS A C 1
ATOM 821 O O . LYS A 1 103 ? 18.638 -20.378 -4.026 1.00 83.69 103 LYS A O 1
ATOM 826 N N . LEU A 1 104 ? 18.154 -18.917 -2.388 1.00 85.25 104 LEU A N 1
ATOM 827 C CA . LEU A 1 104 ? 18.343 -19.821 -1.250 1.00 85.25 104 LEU A CA 1
ATOM 828 C C . LEU A 1 104 ? 17.059 -19.933 -0.421 1.00 85.25 104 LEU A C 1
ATOM 830 O O . LEU A 1 104 ? 17.110 -19.859 0.802 1.00 85.25 104 LEU A O 1
ATOM 834 N N . TYR A 1 105 ? 15.915 -20.058 -1.096 1.00 88.81 105 TYR A N 1
ATOM 835 C CA . TYR A 1 105 ? 14.608 -20.113 -0.446 1.00 88.81 105 TYR A CA 1
ATOM 836 C C . TYR A 1 105 ? 14.558 -21.177 0.659 1.00 88.81 105 TYR A C 1
ATOM 838 O O . TYR A 1 105 ? 14.920 -22.336 0.446 1.00 88.81 105 TYR A O 1
ATOM 846 N N . THR A 1 106 ? 14.069 -20.769 1.825 1.00 90.31 106 THR A N 1
ATOM 847 C CA . THR A 1 106 ? 13.757 -21.635 2.958 1.00 90.31 106 THR A CA 1
ATOM 848 C C . THR A 1 106 ? 12.276 -21.538 3.269 1.00 90.31 106 THR A C 1
ATOM 850 O O . THR A 1 106 ? 11.651 -20.493 3.085 1.00 90.31 106 THR A O 1
ATOM 853 N N . GLN A 1 107 ? 11.698 -22.637 3.746 1.00 90.31 107 GLN A N 1
ATOM 854 C CA . GLN A 1 107 ? 10.306 -22.628 4.172 1.00 90.31 107 GLN A CA 1
ATOM 855 C C . GLN A 1 107 ? 10.111 -21.570 5.279 1.00 90.31 107 GLN A C 1
ATOM 857 O O . GLN A 1 107 ? 10.860 -21.593 6.259 1.00 90.31 107 GLN A O 1
ATOM 862 N N . PRO A 1 108 ? 9.145 -20.640 5.134 1.00 90.06 108 PRO A N 1
ATOM 863 C CA . PRO A 1 108 ? 8.838 -19.665 6.171 1.00 90.06 108 PRO A CA 1
ATOM 864 C C . PRO A 1 108 ? 8.409 -20.340 7.474 1.00 90.06 108 PRO A C 1
ATOM 866 O O . PRO A 1 108 ? 7.851 -21.441 7.462 1.00 90.06 108 PRO A O 1
ATOM 869 N N . LEU A 1 109 ? 8.645 -19.652 8.591 1.00 91.44 109 LEU A N 1
ATOM 870 C CA . LEU A 1 109 ? 8.234 -20.123 9.910 1.00 91.44 109 LEU A CA 1
ATOM 871 C C . LEU A 1 109 ? 6.705 -20.295 9.985 1.00 91.44 109 LEU A C 1
ATOM 873 O O . LEU A 1 109 ? 5.970 -19.571 9.303 1.00 91.44 109 LEU A O 1
ATOM 877 N N . PRO A 1 110 ? 6.203 -21.219 10.824 1.00 93.00 110 PRO A N 1
ATOM 878 C CA . PRO A 1 110 ? 4.781 -21.307 11.129 1.00 93.00 110 PRO A CA 1
ATOM 879 C C . PRO A 1 110 ? 4.236 -19.982 11.669 1.00 93.00 110 PRO A C 1
ATOM 881 O O . PRO A 1 110 ? 4.961 -19.208 12.296 1.00 93.00 110 PRO A O 1
ATOM 884 N N . ILE A 1 111 ? 2.932 -19.752 11.490 1.00 88.81 111 ILE A N 1
ATOM 885 C CA . ILE A 1 111 ? 2.291 -18.481 11.860 1.00 88.81 111 ILE A CA 1
ATOM 886 C C . ILE A 1 111 ? 2.481 -18.103 13.338 1.00 88.81 111 ILE A C 1
ATOM 888 O O . ILE A 1 111 ? 2.592 -16.926 13.661 1.00 88.81 111 ILE A O 1
ATOM 892 N N . SER A 1 112 ? 2.557 -19.095 14.229 1.00 87.62 112 SER A N 1
ATOM 893 C CA . SER A 1 112 ? 2.782 -18.905 15.667 1.00 87.62 112 SER A CA 1
ATOM 894 C C . SER A 1 112 ? 4.123 -18.247 15.993 1.00 87.62 112 SER A C 1
ATOM 896 O O . SER A 1 112 ? 4.253 -17.616 17.036 1.00 87.62 112 SER A O 1
ATOM 898 N N . GLU A 1 113 ? 5.114 -18.385 15.112 1.00 89.75 113 GLU A N 1
ATOM 899 C CA . GLU A 1 113 ? 6.469 -17.860 15.298 1.00 89.75 113 GLU A CA 1
ATOM 900 C C . GLU A 1 113 ? 6.744 -16.676 14.362 1.00 89.75 113 GLU A C 1
ATOM 902 O O . GLU A 1 113 ? 7.354 -15.684 14.765 1.00 89.75 113 GLU A O 1
ATOM 907 N N . SER A 1 114 ? 6.238 -16.735 13.125 1.00 92.50 114 SER A N 1
ATOM 908 C CA . SER A 1 114 ? 6.567 -15.777 12.066 1.00 92.50 114 SER A CA 1
ATOM 909 C C . SER A 1 114 ? 6.116 -14.344 12.356 1.00 92.50 114 SER A C 1
ATOM 911 O O . SER A 1 114 ? 6.746 -13.401 11.878 1.00 92.50 114 SER A O 1
ATOM 913 N N . ILE A 1 115 ? 5.031 -14.155 13.119 1.00 91.06 115 ILE A N 1
ATOM 914 C CA . ILE A 1 115 ? 4.388 -12.842 13.303 1.00 91.06 115 ILE A CA 1
ATOM 915 C C . ILE A 1 115 ? 5.334 -11.817 13.950 1.00 91.06 115 ILE A C 1
ATOM 917 O O . ILE A 1 115 ? 5.339 -10.654 13.531 1.00 91.06 115 ILE A O 1
ATOM 921 N N . TRP A 1 116 ? 6.136 -12.227 14.935 1.00 89.06 116 TRP A N 1
ATOM 922 C CA . TRP A 1 116 ? 7.017 -11.332 15.707 1.00 89.06 116 TRP A CA 1
ATOM 923 C C . TRP A 1 116 ? 8.507 -11.666 15.590 1.00 89.06 116 TRP A C 1
ATOM 925 O O . TRP A 1 116 ? 9.341 -10.982 16.181 1.00 89.06 116 TRP A O 1
ATOM 935 N N . SER A 1 117 ? 8.860 -12.683 14.806 1.00 86.81 117 SER A N 1
ATOM 936 C CA . SER A 1 117 ? 10.250 -13.009 14.487 1.00 86.81 117 SER A CA 1
ATOM 937 C C . SER A 1 117 ? 10.793 -12.147 13.345 1.00 86.81 117 SER A C 1
ATOM 939 O O . SER A 1 117 ? 10.061 -11.780 12.424 1.00 86.81 117 SER A O 1
ATOM 941 N N . LEU A 1 118 ? 12.100 -11.881 13.361 1.00 86.44 118 LEU A N 1
ATOM 942 C CA . LEU A 1 118 ? 12.791 -11.347 12.189 1.00 86.44 118 LEU A CA 1
ATOM 943 C C . LEU A 1 118 ? 12.792 -12.414 11.075 1.00 86.44 118 LEU A C 1
ATOM 945 O O . LEU A 1 118 ? 13.231 -13.534 11.342 1.00 86.44 118 LEU A O 1
ATOM 949 N N . PRO A 1 119 ? 12.330 -12.106 9.849 1.00 90.00 119 PRO A N 1
ATOM 950 C CA . PRO A 1 119 ? 12.345 -13.086 8.770 1.00 90.00 119 PRO A CA 1
ATOM 951 C C . PRO A 1 119 ? 13.763 -13.498 8.347 1.00 90.00 119 PRO A C 1
ATOM 953 O O . PRO A 1 119 ? 14.728 -12.765 8.551 1.00 90.00 119 PRO A O 1
ATOM 956 N N . ASP A 1 120 ? 13.878 -14.659 7.700 1.00 91.00 120 ASP A N 1
ATOM 957 C CA . ASP A 1 120 ? 15.138 -15.142 7.124 1.00 91.00 120 ASP A CA 1
ATOM 958 C C . ASP A 1 120 ? 15.544 -14.292 5.908 1.00 91.00 120 ASP A C 1
ATOM 960 O O . ASP A 1 120 ? 14.801 -14.195 4.925 1.00 91.00 120 ASP A O 1
ATOM 964 N N . ASP A 1 121 ? 16.750 -13.719 5.951 1.00 92.75 121 ASP A N 1
ATOM 965 C CA . ASP A 1 121 ? 17.327 -12.915 4.869 1.00 92.75 121 ASP A CA 1
ATOM 966 C C . ASP A 1 121 ? 17.304 -13.636 3.516 1.00 92.75 121 ASP A C 1
ATOM 968 O O . ASP A 1 121 ? 17.173 -13.006 2.465 1.00 92.75 121 ASP A O 1
ATOM 972 N N . ARG A 1 122 ? 17.425 -14.966 3.513 1.00 92.69 122 ARG A N 1
ATOM 973 C CA . ARG A 1 122 ? 17.501 -15.768 2.287 1.00 92.69 122 ARG A CA 1
ATOM 974 C C . ARG A 1 122 ? 16.201 -15.786 1.489 1.00 92.69 122 ARG A C 1
ATOM 976 O O . ARG A 1 122 ? 16.240 -16.076 0.294 1.00 92.69 122 ARG A O 1
ATOM 983 N N . ASN A 1 123 ? 15.079 -15.434 2.118 1.00 92.88 123 ASN A N 1
ATOM 984 C CA . ASN A 1 123 ? 13.763 -15.392 1.485 1.00 92.88 123 ASN A CA 1
ATOM 985 C C . ASN A 1 123 ? 13.445 -14.061 0.797 1.00 92.88 123 ASN A C 1
ATOM 987 O O . ASN A 1 123 ? 12.362 -13.899 0.236 1.00 92.88 123 ASN A O 1
ATOM 991 N N . VAL A 1 124 ? 14.393 -13.124 0.781 1.00 92.75 124 VAL A N 1
ATOM 992 C CA . VAL A 1 124 ? 14.249 -11.833 0.110 1.00 92.75 124 VAL A CA 1
ATOM 993 C C . VAL A 1 124 ? 15.254 -11.702 -1.027 1.00 92.75 124 VAL A C 1
ATOM 995 O O . VAL A 1 124 ? 16.419 -12.095 -0.939 1.00 92.75 124 VAL A O 1
ATOM 998 N N . ARG A 1 125 ? 14.810 -11.093 -2.129 1.00 92.25 125 ARG A N 1
ATOM 999 C CA . ARG A 1 125 ? 15.691 -10.697 -3.230 1.00 92.25 125 ARG A CA 1
ATOM 1000 C C . ARG A 1 125 ? 16.225 -9.295 -2.949 1.00 92.25 125 ARG A C 1
ATOM 1002 O O . ARG A 1 125 ? 15.560 -8.296 -3.179 1.00 92.25 125 ARG A O 1
ATOM 1009 N N . TRP A 1 126 ? 17.452 -9.225 -2.438 1.00 92.06 126 TRP A N 1
ATOM 1010 C CA . TRP A 1 126 ? 18.081 -7.972 -1.991 1.00 92.06 126 TRP A CA 1
ATOM 1011 C C . TRP A 1 126 ? 18.600 -7.058 -3.117 1.00 92.06 126 TRP A C 1
ATOM 1013 O O . TRP A 1 126 ? 19.264 -6.043 -2.869 1.00 92.06 126 TRP A O 1
ATOM 1023 N N . SER A 1 127 ? 18.374 -7.421 -4.374 1.00 90.56 127 SER A N 1
ATOM 1024 C CA . SER A 1 127 ? 18.728 -6.622 -5.547 1.00 90.56 127 SER A CA 1
ATOM 1025 C C . SER A 1 127 ? 17.973 -5.291 -5.541 1.00 90.56 127 SER A C 1
ATOM 1027 O O . SER A 1 127 ? 16.787 -5.199 -5.239 1.00 90.56 127 SER A O 1
ATOM 1029 N N . GLY A 1 128 ? 18.690 -4.206 -5.827 1.00 87.44 128 GLY A N 1
ATOM 1030 C CA . GLY A 1 128 ? 18.116 -2.863 -5.806 1.00 87.44 128 GLY A CA 1
ATOM 1031 C C . GLY A 1 128 ? 17.949 -2.232 -4.414 1.00 87.44 128 GLY A C 1
ATOM 1032 O O . GLY A 1 128 ? 17.848 -1.009 -4.342 1.00 87.44 128 GLY A O 1
ATOM 1033 N N . TYR A 1 129 ? 18.001 -2.982 -3.313 1.00 90.19 129 TYR A N 1
ATOM 1034 C CA . TYR A 1 129 ? 18.005 -2.391 -1.968 1.00 90.19 129 TYR A CA 1
ATOM 1035 C C . TYR A 1 129 ? 19.413 -1.982 -1.525 1.00 90.19 129 TYR A C 1
ATOM 1037 O O . TYR A 1 129 ? 20.405 -2.608 -1.911 1.00 90.19 129 TYR A O 1
ATOM 1045 N N . ARG A 1 130 ? 19.508 -0.928 -0.704 1.00 89.31 130 ARG A N 1
ATOM 1046 C CA . ARG A 1 130 ? 20.781 -0.508 -0.095 1.00 89.31 130 ARG A CA 1
ATOM 1047 C C . ARG A 1 130 ? 21.238 -1.517 0.960 1.00 89.31 130 ARG A C 1
ATOM 1049 O O . ARG A 1 130 ? 22.386 -1.944 0.932 1.00 89.31 130 ARG A O 1
ATOM 1056 N N . CYS A 1 131 ? 20.331 -1.913 1.850 1.00 89.19 131 CYS A N 1
ATOM 1057 C CA . CYS A 1 131 ? 20.566 -3.004 2.790 1.00 89.19 131 CYS A CA 1
ATOM 1058 C C . CYS A 1 131 ? 20.474 -4.366 2.096 1.00 89.19 131 CYS A C 1
ATOM 1060 O O . CYS A 1 131 ? 19.721 -4.522 1.135 1.00 89.19 131 CYS A O 1
ATOM 1062 N N . LYS A 1 132 ? 21.253 -5.336 2.591 1.00 91.56 132 LYS A N 1
ATOM 1063 C CA . LYS A 1 132 ? 21.330 -6.716 2.068 1.00 91.56 132 LYS A CA 1
ATOM 1064 C C . LYS A 1 132 ? 20.874 -7.786 3.063 1.00 91.56 132 LYS A C 1
ATOM 1066 O O . LYS A 1 132 ? 21.003 -8.967 2.774 1.00 91.56 132 LYS A O 1
ATOM 1071 N N . ASN A 1 133 ? 20.393 -7.357 4.222 1.00 91.56 133 ASN A N 1
ATOM 1072 C CA . ASN A 1 133 ? 19.821 -8.188 5.269 1.00 91.56 133 ASN A CA 1
ATOM 1073 C C . ASN A 1 133 ? 18.926 -7.330 6.175 1.00 91.56 133 ASN A C 1
ATOM 1075 O O . ASN A 1 133 ? 19.002 -6.092 6.169 1.00 91.56 133 ASN A O 1
ATOM 1079 N N . PHE A 1 134 ? 18.088 -7.990 6.964 1.00 89.00 134 PHE A N 1
ATOM 1080 C CA . PHE A 1 134 ? 17.192 -7.367 7.924 1.00 89.00 134 PHE A CA 1
ATOM 1081 C C . PHE A 1 134 ? 17.944 -6.703 9.078 1.00 89.00 134 PHE A C 1
ATOM 1083 O 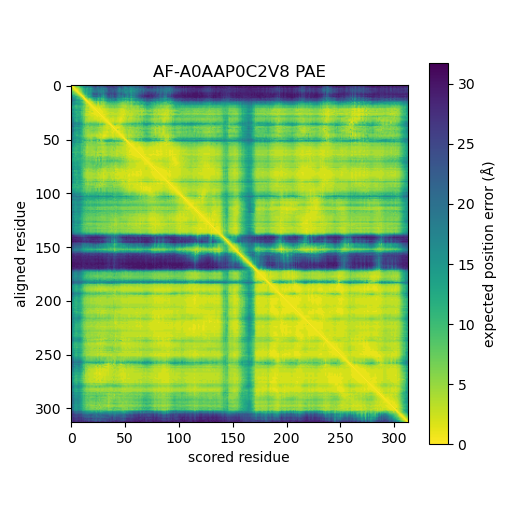O . PHE A 1 134 ? 17.514 -5.651 9.548 1.00 89.00 134 PHE A O 1
ATOM 1090 N N . SER A 1 135 ? 19.107 -7.223 9.485 1.00 87.69 135 SER A N 1
ATOM 1091 C CA . SER A 1 135 ? 19.945 -6.580 10.508 1.00 87.69 135 SER A CA 1
ATOM 1092 C C . SER A 1 135 ? 20.412 -5.180 10.086 1.00 87.69 135 SER A C 1
ATOM 1094 O O . SER A 1 135 ? 20.393 -4.260 10.899 1.00 87.69 135 SER A O 1
ATOM 1096 N N . CYS A 1 136 ? 20.762 -4.978 8.810 1.00 88.44 136 CYS A N 1
ATOM 1097 C CA . CYS A 1 136 ? 21.065 -3.655 8.258 1.00 88.44 136 CYS A CA 1
ATOM 1098 C C . CYS A 1 136 ? 19.845 -2.734 8.320 1.00 88.44 136 CYS A C 1
ATOM 1100 O O . CYS A 1 136 ? 19.982 -1.576 8.702 1.00 88.44 136 CYS A O 1
ATOM 1102 N N . LEU A 1 137 ? 18.651 -3.235 7.983 1.00 86.25 137 LEU A N 1
ATOM 1103 C CA . LEU A 1 137 ? 17.420 -2.441 8.040 1.00 86.25 137 LEU A CA 1
ATOM 1104 C C . LEU A 1 137 ? 17.066 -2.031 9.475 1.00 86.25 137 LEU A C 1
ATOM 1106 O O . LEU A 1 137 ? 16.684 -0.886 9.694 1.00 86.25 137 LEU A O 1
ATOM 1110 N N . ALA A 1 138 ? 17.241 -2.932 10.443 1.00 81.19 138 ALA A N 1
ATOM 1111 C CA . ALA A 1 138 ? 17.012 -2.657 11.859 1.00 81.19 138 ALA A CA 1
ATOM 1112 C C . ALA A 1 138 ? 18.072 -1.714 12.464 1.00 81.19 138 ALA A C 1
ATOM 1114 O O . ALA A 1 138 ? 17.762 -0.908 13.340 1.00 81.19 138 ALA A O 1
ATOM 1115 N N . GLY A 1 139 ? 19.323 -1.805 12.001 1.00 73.25 139 GLY A N 1
ATOM 1116 C CA . GLY A 1 139 ? 20.448 -1.012 12.502 1.00 73.25 139 GLY A CA 1
ATOM 1117 C C . GLY A 1 139 ? 20.619 0.364 11.852 1.00 73.25 139 GLY A C 1
ATOM 1118 O O . GLY A 1 139 ? 21.284 1.224 12.430 1.00 73.25 139 GLY A O 1
ATOM 1119 N N . ASN A 1 140 ? 20.034 0.609 10.673 1.00 66.12 140 ASN A N 1
ATOM 1120 C CA . ASN A 1 140 ? 20.198 1.858 9.922 1.00 66.12 140 ASN A CA 1
ATOM 1121 C C . ASN A 1 140 ? 19.349 3.002 10.503 1.00 66.12 140 ASN A C 1
ATOM 1123 O O . ASN A 1 140 ? 18.411 3.511 9.884 1.00 66.12 140 ASN A O 1
ATOM 1127 N N . ARG A 1 141 ? 19.706 3.432 11.715 1.00 58.66 141 ARG A N 1
ATOM 1128 C CA . ARG A 1 141 ? 19.244 4.684 12.304 1.00 58.66 141 ARG A CA 1
ATOM 1129 C C . ARG A 1 141 ? 19.978 5.824 11.603 1.00 58.66 141 ARG A C 1
ATOM 1131 O O . ARG A 1 141 ? 21.111 6.129 11.946 1.00 58.66 141 ARG A O 1
ATOM 1138 N N . THR A 1 142 ? 19.289 6.479 10.671 1.00 50.53 142 THR A N 1
ATOM 1139 C CA . THR A 1 142 ? 19.605 7.778 10.039 1.00 50.53 142 THR A CA 1
ATOM 1140 C C . THR A 1 142 ? 20.379 7.806 8.710 1.00 50.53 142 THR A C 1
ATOM 1142 O O . THR A 1 142 ? 21.546 7.456 8.582 1.00 50.53 142 THR A O 1
ATOM 1145 N N . GLY A 1 143 ? 19.711 8.415 7.728 1.00 44.38 143 GLY A N 1
ATOM 1146 C CA . GLY A 1 143 ? 20.287 9.257 6.683 1.00 44.38 143 GLY A CA 1
ATOM 1147 C C . GLY A 1 143 ? 19.234 10.305 6.298 1.00 44.38 143 GLY A C 1
ATOM 1148 O O . GLY A 1 143 ? 18.044 10.000 6.331 1.00 44.38 143 GLY A O 1
ATOM 1149 N N . LYS A 1 144 ? 19.638 11.551 6.009 1.00 40.06 144 LYS A N 1
ATOM 1150 C CA . LYS A 1 144 ? 18.734 12.651 5.612 1.00 40.06 144 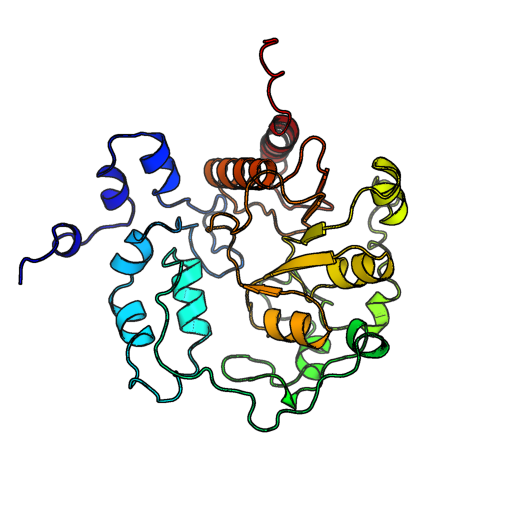LYS A CA 1
ATOM 1151 C C . LYS A 1 144 ? 17.789 12.196 4.487 1.00 40.06 144 LYS A C 1
ATOM 1153 O O . LYS A 1 144 ? 18.252 11.936 3.382 1.00 40.06 144 LYS A O 1
ATOM 1158 N N . GLY A 1 145 ? 16.486 12.146 4.770 1.00 40.66 145 GLY A N 1
ATOM 1159 C CA . GLY A 1 145 ? 15.444 11.809 3.795 1.00 40.66 145 GLY A CA 1
ATOM 1160 C C . GLY A 1 145 ? 14.468 10.747 4.304 1.00 40.66 145 GLY A C 1
ATOM 1161 O O . GLY A 1 145 ? 14.791 9.570 4.329 1.00 40.66 145 GLY A O 1
ATOM 1162 N N . PHE A 1 146 ? 13.272 11.205 4.683 1.00 46.25 146 PHE A N 1
ATOM 1163 C CA . PHE A 1 146 ? 12.006 10.465 4.777 1.00 46.25 146 PHE A CA 1
ATOM 1164 C C . PHE A 1 146 ? 11.983 9.140 5.575 1.00 46.25 146 PHE A C 1
ATOM 1166 O O . PHE A 1 146 ? 12.173 8.061 5.026 1.00 46.25 146 PHE A O 1
ATOM 1173 N N . PHE A 1 147 ? 11.636 9.198 6.867 1.00 53.41 147 PHE A N 1
ATOM 1174 C CA . PHE A 1 147 ? 11.479 8.005 7.712 1.00 53.41 147 PHE A CA 1
ATOM 1175 C C . PHE A 1 147 ? 10.063 7.930 8.310 1.00 53.41 147 PHE A C 1
ATOM 1177 O O . PHE A 1 147 ? 9.862 8.090 9.508 1.00 53.41 147 PHE A O 1
ATOM 1184 N N . LYS A 1 148 ? 9.049 7.640 7.480 1.00 59.47 148 LYS A N 1
ATOM 1185 C CA . LYS A 1 148 ? 7.716 7.242 7.988 1.00 59.47 148 LYS A CA 1
ATOM 1186 C C . LYS A 1 148 ? 7.745 5.916 8.777 1.00 59.47 148 LYS A C 1
ATOM 1188 O O . LYS A 1 148 ? 6.730 5.539 9.344 1.00 59.47 148 LYS A O 1
ATOM 1193 N N . CYS A 1 149 ? 8.901 5.238 8.836 1.00 67.00 149 CYS A N 1
ATOM 1194 C CA . CYS A 1 149 ? 9.052 3.860 9.305 1.00 67.00 149 CYS A CA 1
ATOM 1195 C C . CYS A 1 149 ? 10.345 3.587 10.127 1.00 67.00 149 CYS A C 1
ATOM 1197 O O . CYS A 1 149 ? 11.018 2.591 9.872 1.00 67.00 149 CYS A O 1
ATOM 1199 N N . SER A 1 150 ? 10.750 4.477 11.054 1.00 59.50 150 SER A N 1
ATOM 1200 C CA . SER A 1 150 ? 12.069 4.445 11.753 1.00 59.50 150 SER A CA 1
ATOM 1201 C C . SER A 1 150 ? 12.414 3.133 12.447 1.00 59.50 150 SER A C 1
ATOM 1203 O O . SER A 1 150 ? 13.576 2.738 12.455 1.00 59.50 150 SER A O 1
ATOM 1205 N N . ASP A 1 151 ? 11.402 2.443 12.964 1.00 69.25 151 ASP A N 1
ATOM 1206 C CA . ASP A 1 151 ? 11.565 1.247 13.793 1.00 69.25 151 ASP A CA 1
ATOM 1207 C C . ASP A 1 151 ? 10.800 0.038 13.235 1.00 69.25 151 ASP A C 1
ATOM 1209 O O . ASP A 1 151 ? 10.587 -0.956 13.926 1.00 69.25 151 ASP A O 1
ATOM 1213 N N . CYS A 1 152 ? 10.399 0.088 11.961 1.00 76.69 152 CYS A N 1
ATOM 1214 C CA . CYS A 1 152 ? 9.521 -0.919 11.363 1.00 76.69 152 CYS A CA 1
ATOM 1215 C C . CYS A 1 152 ? 10.119 -2.327 11.280 1.00 76.69 152 CYS A C 1
ATOM 1217 O O . CYS A 1 152 ? 9.367 -3.296 11.235 1.00 76.69 152 CYS A O 1
ATOM 1219 N N . PHE A 1 153 ? 11.447 -2.448 11.281 1.00 80.06 153 PHE A N 1
ATOM 1220 C CA . PHE A 1 153 ? 12.159 -3.730 11.219 1.00 80.06 153 PHE A CA 1
ATOM 1221 C C . PHE A 1 153 ? 12.660 -4.218 12.586 1.00 80.06 153 PHE A C 1
ATOM 1223 O O . PHE A 1 153 ? 13.317 -5.252 12.665 1.00 80.06 153 PHE A O 1
ATOM 1230 N N . ASN A 1 154 ? 12.355 -3.496 13.668 1.00 77.31 154 ASN A N 1
ATOM 1231 C CA . ASN A 1 154 ? 12.635 -3.941 15.029 1.00 77.31 154 ASN A CA 1
ATOM 1232 C C . ASN A 1 154 ? 11.370 -4.561 15.632 1.00 77.31 154 ASN A C 1
ATOM 1234 O O . ASN A 1 154 ? 10.586 -3.854 16.247 1.00 77.31 154 ASN A O 1
ATOM 1238 N N . PHE A 1 155 ? 11.155 -5.865 15.451 1.00 74.38 155 PHE A N 1
ATOM 1239 C CA . PHE A 1 155 ? 9.939 -6.542 15.926 1.00 74.38 155 PHE A CA 1
ATOM 1240 C C . PHE A 1 155 ? 9.942 -6.837 17.433 1.00 74.38 155 PHE A C 1
ATOM 1242 O O . PHE A 1 155 ? 8.880 -6.907 18.047 1.00 74.38 155 PHE A O 1
ATOM 1249 N N . THR A 1 156 ? 11.120 -6.934 18.054 1.00 61.06 156 THR A N 1
ATOM 1250 C CA . THR A 1 156 ? 11.273 -7.308 19.469 1.00 61.06 156 THR A CA 1
ATOM 1251 C C . THR A 1 156 ? 10.718 -6.240 20.411 1.00 61.06 156 THR A C 1
ATOM 1253 O O . THR A 1 156 ? 10.045 -6.570 21.383 1.00 61.06 156 THR A O 1
ATOM 1256 N N . ASN A 1 157 ? 10.915 -4.959 20.078 1.00 52.81 157 ASN A N 1
ATOM 1257 C CA . ASN A 1 157 ? 10.378 -3.832 20.852 1.00 52.81 157 ASN A CA 1
ATOM 1258 C C . ASN A 1 157 ? 8.912 -3.508 20.507 1.00 52.81 157 ASN A C 1
ATOM 1260 O O . ASN A 1 157 ? 8.287 -2.700 21.183 1.00 52.81 157 ASN A O 1
ATOM 1264 N N . GLN A 1 158 ? 8.352 -4.116 19.456 1.00 51.97 158 GLN A N 1
ATOM 1265 C CA . GLN A 1 158 ? 6.973 -3.876 19.009 1.00 51.97 158 GLN A CA 1
ATOM 1266 C C . GLN A 1 158 ? 5.941 -4.729 19.753 1.00 51.97 158 GLN A C 1
ATOM 1268 O O . GLN A 1 158 ? 4.737 -4.467 19.655 1.00 51.97 158 GLN A O 1
ATOM 1273 N N . THR A 1 159 ? 6.406 -5.698 20.550 1.00 43.19 159 THR A N 1
ATOM 1274 C CA . THR A 1 159 ? 5.612 -6.318 21.621 1.00 43.19 159 THR A CA 1
ATOM 1275 C C . THR A 1 159 ? 5.103 -5.253 22.605 1.00 43.19 159 THR A C 1
ATOM 1277 O O . THR A 1 159 ? 3.976 -5.359 23.083 1.00 43.19 159 THR A O 1
ATOM 1280 N N . GLU A 1 160 ? 5.865 -4.163 22.766 1.00 39.12 160 GLU A N 1
ATOM 1281 C CA . GLU A 1 160 ? 5.519 -2.927 23.468 1.00 39.12 160 GLU A CA 1
ATOM 1282 C C . GLU A 1 160 ? 5.328 -1.742 22.500 1.00 39.12 160 GLU A C 1
ATOM 1284 O O . GLU A 1 160 ? 5.906 -0.671 22.690 1.00 39.12 160 GLU A O 1
ATOM 1289 N N . PHE A 1 161 ? 4.483 -1.872 21.471 1.00 43.34 161 PHE A N 1
ATOM 1290 C CA . PHE A 1 161 ? 3.889 -0.686 20.835 1.00 43.34 161 PHE A CA 1
ATOM 1291 C C . PHE A 1 161 ? 2.953 0.006 21.846 1.00 43.34 161 PHE A C 1
ATOM 1293 O O . PHE A 1 161 ? 1.734 0.018 21.719 1.00 43.34 161 PHE A O 1
ATOM 1300 N N . LYS A 1 162 ? 3.534 0.602 22.889 1.00 36.31 162 LYS A N 1
ATOM 1301 C CA . LYS A 1 162 ? 2.958 1.786 23.500 1.00 36.31 162 LYS A CA 1
ATOM 1302 C C . LYS A 1 162 ? 3.002 2.819 22.386 1.00 36.31 162 LYS A C 1
ATOM 1304 O O . LYS A 1 162 ? 4.089 3.130 21.893 1.00 36.31 162 LYS A O 1
ATOM 1309 N N . PHE A 1 163 ? 1.838 3.313 21.965 1.00 40.91 163 PHE A N 1
ATOM 1310 C CA . PHE A 1 163 ? 1.744 4.623 21.327 1.00 40.91 163 PHE A CA 1
ATOM 1311 C C . PHE A 1 163 ? 2.788 5.512 22.002 1.00 40.91 163 PHE A C 1
ATOM 1313 O O . PHE A 1 163 ? 2.813 5.580 23.234 1.00 40.91 163 PHE A O 1
ATOM 1320 N N . HIS A 1 164 ? 3.752 6.042 21.239 1.00 31.00 164 HIS A N 1
ATOM 1321 C CA . HIS A 1 164 ? 4.781 6.901 21.817 1.00 31.00 164 HIS A CA 1
ATOM 1322 C C . HIS A 1 164 ? 4.072 7.895 22.743 1.00 31.00 164 HIS A C 1
ATOM 1324 O O . HIS A 1 164 ? 3.227 8.636 22.242 1.00 31.00 164 HIS A O 1
ATOM 1330 N N . PRO A 1 165 ? 4.377 7.931 24.055 1.00 28.92 165 PRO A N 1
ATOM 1331 C CA . PRO A 1 165 ? 3.739 8.847 24.984 1.00 28.92 165 PRO A CA 1
ATOM 1332 C C . PRO A 1 165 ? 4.371 10.223 24.783 1.00 28.92 165 PRO A C 1
ATOM 1334 O O . PRO A 1 165 ? 5.051 10.762 25.651 1.00 28.92 165 PRO A O 1
ATOM 1337 N N . VAL A 1 166 ? 4.208 10.781 23.590 1.00 33.88 166 VAL A N 1
ATOM 1338 C CA . VAL A 1 166 ? 4.438 12.188 23.332 1.00 33.88 166 VAL A CA 1
ATOM 1339 C C . VAL A 1 166 ? 3.051 12.796 23.348 1.00 33.88 166 VAL A C 1
ATOM 1341 O O . VAL A 1 166 ? 2.344 12.775 22.350 1.00 33.88 166 VAL A O 1
ATOM 1344 N N . LEU A 1 167 ? 2.734 13.338 24.530 1.00 33.22 167 LEU A N 1
ATOM 1345 C CA . LEU A 1 167 ? 1.511 14.025 24.955 1.00 33.22 167 LEU A CA 1
ATOM 1346 C C . LEU A 1 167 ? 0.499 13.106 25.662 1.00 33.22 167 LEU A C 1
ATOM 1348 O O . LEU A 1 167 ? -0.347 12.474 25.048 1.00 33.22 167 LEU A O 1
ATOM 1352 N N . LYS A 1 168 ? 0.536 13.124 27.005 1.00 30.62 168 LYS A N 1
ATOM 1353 C CA . LYS A 1 168 ? -0.483 12.594 27.941 1.00 30.62 168 LYS A CA 1
ATOM 1354 C C . LYS A 1 168 ? -1.847 13.319 27.830 1.00 30.62 168 LYS A C 1
ATOM 1356 O O . LYS A 1 168 ? -2.490 13.599 28.837 1.00 30.62 168 LYS A O 1
ATOM 1361 N N . GLN A 1 169 ? -2.253 13.695 26.621 1.00 38.94 169 GLN A N 1
ATOM 1362 C CA . GLN A 1 169 ? -3.470 14.450 26.330 1.00 38.94 169 GLN A CA 1
ATOM 1363 C C . GLN A 1 169 ? -4.105 14.068 24.980 1.00 38.94 169 GLN A C 1
ATOM 1365 O O . GLN A 1 169 ? -4.974 14.796 24.510 1.00 38.94 169 GLN A O 1
ATOM 1370 N N . SER A 1 170 ? -3.700 12.958 24.348 1.00 42.16 170 SER A N 1
ATOM 1371 C CA . SER A 1 170 ? -4.349 12.454 23.134 1.00 42.16 170 SER A CA 1
ATOM 1372 C C . SER A 1 170 ? -5.323 11.324 23.457 1.00 42.16 170 SER A C 1
ATOM 1374 O O . SER A 1 170 ? -5.081 10.470 24.308 1.00 42.16 170 SER A O 1
ATOM 1376 N N . SER A 1 171 ? -6.470 11.368 22.793 1.00 49.28 171 SER A N 1
ATOM 1377 C CA . SER A 1 171 ? -7.502 10.340 22.757 1.00 49.28 171 SER A CA 1
ATOM 1378 C C . SER A 1 171 ? -6.995 9.103 22.005 1.00 49.28 171 SER A C 1
ATOM 1380 O O . SER A 1 171 ? -7.384 8.876 20.860 1.00 49.28 171 SER A O 1
ATOM 1382 N N . ASP A 1 172 ? -6.087 8.344 22.611 1.00 63.88 172 ASP A N 1
ATOM 1383 C CA . ASP A 1 172 ? -5.568 7.110 22.019 1.00 63.88 172 ASP A CA 1
ATOM 1384 C C . ASP A 1 172 ? -6.544 5.971 22.348 1.00 63.88 172 ASP A C 1
ATOM 1386 O O . ASP A 1 172 ? -6.665 5.566 23.505 1.00 63.88 172 ASP A O 1
ATOM 1390 N N . PHE A 1 173 ? -7.272 5.476 21.344 1.00 72.62 173 PHE A N 1
ATOM 1391 C CA . PHE A 1 173 ? -8.131 4.300 21.494 1.00 72.62 173 PHE A CA 1
ATOM 1392 C C . PHE A 1 173 ? -7.287 3.027 21.399 1.00 72.62 173 PHE A C 1
ATOM 1394 O O . PHE A 1 173 ? -6.510 2.849 20.459 1.00 72.62 173 PHE A O 1
ATOM 1401 N N . SER A 1 174 ? -7.467 2.109 22.343 1.00 83.38 174 SER A N 1
ATOM 1402 C CA . SER A 1 174 ? -6.924 0.753 22.229 1.00 83.38 174 SER A CA 1
ATOM 1403 C C . SER A 1 174 ? -7.654 -0.046 21.143 1.00 83.38 174 SER A C 1
ATOM 1405 O O . SER A 1 174 ? -8.818 0.215 20.822 1.00 83.38 174 SER A O 1
ATOM 1407 N N . MET A 1 175 ? -6.993 -1.069 20.590 1.00 85.75 175 MET A N 1
ATOM 1408 C CA . MET A 1 175 ? -7.615 -1.950 19.592 1.00 85.75 175 MET A CA 1
ATOM 1409 C C . MET A 1 175 ? -8.861 -2.624 20.166 1.00 85.75 175 MET A C 1
ATOM 1411 O O . MET A 1 175 ? -9.891 -2.705 19.504 1.00 85.75 175 MET A O 1
ATOM 1415 N N . GLU A 1 176 ? -8.809 -3.044 21.427 1.00 84.88 176 GLU A N 1
ATOM 1416 C CA . GLU A 1 176 ? -9.930 -3.659 22.124 1.00 84.88 176 GLU A CA 1
ATOM 1417 C C . GLU A 1 176 ? -11.113 -2.698 22.276 1.00 84.88 176 GLU A C 1
ATOM 1419 O O . GLU A 1 176 ? -12.261 -3.130 22.167 1.00 84.88 176 GLU A O 1
ATOM 1424 N N . GLU A 1 177 ? -10.866 -1.409 22.521 1.00 87.00 177 GLU A N 1
ATOM 1425 C CA . GLU A 1 177 ? -11.918 -0.388 22.556 1.00 87.00 177 GLU A CA 1
ATOM 1426 C C . GLU A 1 177 ? -12.551 -0.199 21.181 1.00 87.00 177 GLU A C 1
ATOM 1428 O O . GLU A 1 177 ? -13.777 -0.236 21.077 1.00 87.00 177 GLU A O 1
ATOM 1433 N N . VAL A 1 178 ? -11.745 -0.098 20.119 1.00 87.44 178 VAL A N 1
ATOM 1434 C CA . VAL A 1 178 ? -12.259 0.014 18.745 1.00 87.44 178 VAL A CA 1
ATOM 1435 C C . VAL A 1 178 ? -13.096 -1.211 18.368 1.00 87.44 178 VAL A C 1
ATOM 1437 O O . VAL A 1 178 ? -14.200 -1.075 17.840 1.00 87.44 178 VAL A O 1
ATOM 1440 N N . LEU A 1 179 ? -12.639 -2.419 18.706 1.00 87.19 179 LEU A N 1
ATOM 1441 C CA . LEU A 1 179 ? -13.397 -3.650 18.468 1.00 87.19 179 LEU A CA 1
ATOM 1442 C C . LEU A 1 179 ? -14.712 -3.700 19.266 1.00 87.19 179 LEU A C 1
ATOM 1444 O O . LEU A 1 179 ? -15.703 -4.268 18.792 1.00 87.19 179 LEU A O 1
ATOM 1448 N N . LYS A 1 180 ? -14.759 -3.091 20.458 1.00 87.75 180 LYS A N 1
ATOM 1449 C CA . LYS A 1 180 ? -15.979 -2.997 21.276 1.00 87.75 180 LYS A CA 1
ATOM 1450 C C . LYS A 1 180 ? -17.021 -2.043 20.696 1.00 87.75 180 LYS A C 1
ATOM 1452 O O . LYS A 1 180 ? -18.202 -2.315 20.900 1.00 87.75 180 LYS A O 1
ATOM 1457 N N . ILE A 1 181 ? -16.635 -1.015 19.928 1.00 86.94 181 ILE A N 1
ATOM 1458 C CA . ILE A 1 181 ? -17.581 -0.085 19.265 1.00 86.94 181 ILE A CA 1
ATOM 1459 C C . ILE A 1 181 ? -18.637 -0.855 18.460 1.00 86.94 181 ILE A C 1
ATOM 1461 O O . ILE A 1 181 ? -19.802 -0.466 18.417 1.00 86.94 181 ILE A O 1
ATOM 1465 N N . LYS A 1 182 ? -18.246 -1.985 17.862 1.00 82.44 182 LYS A N 1
ATOM 1466 C CA . LYS A 1 182 ? -19.126 -2.855 17.075 1.00 82.44 182 LYS A CA 1
ATOM 1467 C C . LYS A 1 182 ? -19.433 -4.202 17.723 1.00 82.44 182 LYS A C 1
ATOM 1469 O O . LYS A 1 182 ? -19.761 -5.147 17.012 1.00 82.44 182 LYS A O 1
ATOM 1474 N N . ASN A 1 183 ? -19.293 -4.325 19.044 1.00 80.94 183 ASN A N 1
ATOM 1475 C CA . ASN A 1 183 ? -19.488 -5.588 19.764 1.00 80.94 183 ASN A CA 1
ATOM 1476 C C . ASN A 1 183 ? -18.757 -6.777 19.091 1.00 80.94 183 ASN A C 1
ATOM 1478 O O . ASN A 1 183 ? -19.335 -7.843 18.893 1.00 80.94 183 ASN A O 1
ATOM 1482 N N . ARG A 1 184 ? -17.495 -6.568 18.676 1.00 73.56 184 ARG A N 1
ATOM 1483 C CA . ARG A 1 184 ? -16.658 -7.530 17.926 1.00 73.56 184 ARG A CA 1
ATOM 1484 C C . ARG A 1 184 ? -17.161 -7.918 16.524 1.00 73.56 184 ARG A C 1
ATOM 1486 O O . ARG A 1 184 ? -16.765 -8.944 15.987 1.00 73.56 184 ARG A O 1
ATOM 1493 N N . GLY A 1 185 ? -17.978 -7.082 15.885 1.00 86.69 185 GLY A N 1
ATOM 1494 C CA . GLY A 1 185 ? -18.414 -7.275 14.495 1.00 86.69 185 GLY A CA 1
ATOM 1495 C C . GLY A 1 185 ? -17.344 -7.006 13.424 1.00 86.69 185 GLY A C 1
ATOM 1496 O O . GLY A 1 185 ? -17.612 -7.212 12.244 1.00 86.69 185 GLY A O 1
ATOM 1497 N N . ILE A 1 186 ? -16.153 -6.535 13.808 1.00 94.31 186 ILE A N 1
ATOM 1498 C CA . ILE A 1 186 ? -15.040 -6.240 12.895 1.00 94.31 186 ILE A CA 1
ATOM 1499 C C . ILE A 1 186 ? -14.250 -7.524 12.658 1.00 94.31 186 ILE A C 1
ATOM 1501 O O . ILE A 1 186 ? -13.717 -8.090 13.605 1.00 94.31 186 ILE A O 1
ATOM 1505 N N . ARG A 1 187 ? -14.180 -7.983 11.405 1.00 95.75 187 ARG A N 1
ATOM 1506 C CA . ARG A 1 187 ? -13.552 -9.263 11.032 1.00 95.75 187 ARG A CA 1
ATOM 1507 C C . ARG A 1 187 ? -12.566 -9.118 9.884 1.00 95.75 187 ARG A C 1
ATOM 1509 O O . ARG A 1 187 ? -11.572 -9.839 9.844 1.00 95.75 187 ARG A O 1
ATOM 1516 N N . ILE A 1 188 ? -12.845 -8.208 8.953 1.00 97.69 188 ILE A N 1
ATOM 1517 C CA . ILE A 1 188 ? -12.005 -7.962 7.781 1.00 97.69 188 ILE A CA 1
ATOM 1518 C C . ILE A 1 188 ? -11.766 -6.472 7.569 1.00 97.69 188 ILE A C 1
ATOM 1520 O O . ILE A 1 188 ? -12.681 -5.656 7.698 1.00 97.69 188 ILE A O 1
ATOM 1524 N N . GLY A 1 189 ? -10.539 -6.110 7.215 1.00 97.94 189 GLY A N 1
ATOM 1525 C CA . GLY A 1 189 ? -10.190 -4.715 6.992 1.00 97.94 189 GLY A CA 1
ATOM 1526 C C . GLY A 1 189 ? -8.958 -4.496 6.133 1.00 97.94 189 GLY A C 1
ATOM 1527 O O . GLY A 1 189 ? -8.277 -5.435 5.717 1.00 97.94 189 GLY A O 1
ATOM 1528 N N . LEU A 1 190 ? -8.688 -3.221 5.883 1.00 98.12 190 LEU A N 1
ATOM 1529 C CA . LEU A 1 190 ? -7.551 -2.740 5.108 1.00 98.12 190 LEU A CA 1
ATOM 1530 C C . LEU A 1 190 ? -6.718 -1.791 5.967 1.00 98.12 190 LEU A C 1
ATOM 1532 O O . LEU A 1 190 ? -7.250 -0.859 6.557 1.00 98.12 190 LEU A O 1
ATOM 1536 N N . ASP A 1 191 ? -5.413 -2.008 6.009 1.00 96.75 191 ASP A N 1
ATOM 1537 C CA . ASP A 1 191 ? -4.441 -1.094 6.593 1.00 96.75 191 ASP A CA 1
ATOM 1538 C C . ASP A 1 191 ? -3.709 -0.361 5.471 1.00 96.75 191 ASP A C 1
ATOM 1540 O O . ASP A 1 191 ? -2.901 -0.951 4.753 1.00 96.75 191 ASP A O 1
ATOM 1544 N N . PHE A 1 192 ? -4.007 0.926 5.311 1.00 93.38 192 PHE A N 1
ATOM 1545 C CA . PHE A 1 192 ? -3.385 1.819 4.336 1.00 93.38 192 PHE A CA 1
ATOM 1546 C C . PHE A 1 192 ? -2.234 2.613 4.969 1.00 93.38 192 PHE A C 1
ATOM 1548 O O . PHE A 1 192 ? -2.102 3.819 4.780 1.00 93.38 192 PHE A O 1
ATOM 1555 N N . SER A 1 193 ? -1.399 1.942 5.760 1.00 88.31 193 SER A N 1
ATOM 1556 C CA . SER A 1 193 ? -0.266 2.549 6.465 1.00 88.31 193 SER A CA 1
ATOM 1557 C C . SER A 1 193 ? 1.067 2.163 5.834 1.00 88.31 193 SER A C 1
ATOM 1559 O O . SER A 1 193 ? 1.218 1.108 5.227 1.00 88.31 193 SER A O 1
ATOM 1561 N N . THR A 1 194 ? 2.092 3.000 6.008 1.00 81.94 194 THR A N 1
ATOM 1562 C CA . THR A 1 194 ? 3.464 2.612 5.639 1.00 81.94 194 THR A CA 1
ATOM 1563 C C . THR A 1 194 ? 4.072 1.783 6.765 1.00 81.94 194 THR A C 1
ATOM 1565 O O . THR A 1 194 ? 4.229 2.284 7.876 1.00 81.94 194 THR A O 1
ATOM 1568 N N . GLY A 1 195 ? 4.430 0.527 6.500 1.00 86.50 195 GLY A N 1
ATOM 1569 C CA . GLY A 1 195 ? 4.879 -0.363 7.562 1.00 86.50 195 GLY A CA 1
ATOM 1570 C C . GLY A 1 195 ? 5.233 -1.770 7.111 1.00 86.50 195 GLY A C 1
ATOM 1571 O O . GLY A 1 195 ? 5.122 -2.135 5.946 1.00 86.50 195 GLY A O 1
ATOM 1572 N N . THR A 1 196 ? 5.630 -2.580 8.085 1.00 90.50 196 THR A N 1
ATOM 1573 C CA . THR A 1 196 ? 5.898 -4.019 7.946 1.00 90.50 196 THR A CA 1
ATOM 1574 C C . THR A 1 196 ? 4.687 -4.878 8.331 1.00 90.50 196 THR A C 1
ATOM 1576 O O . THR A 1 196 ? 4.846 -6.074 8.568 1.00 90.50 196 THR A O 1
ATOM 1579 N N . GLY A 1 197 ? 3.481 -4.295 8.400 1.00 91.88 197 GLY A N 1
ATOM 1580 C CA . GLY A 1 197 ? 2.230 -5.002 8.716 1.00 91.88 197 GLY A CA 1
ATOM 1581 C C . GLY A 1 197 ? 1.947 -5.171 10.211 1.00 91.88 197 GLY A C 1
ATOM 1582 O O . GLY A 1 197 ? 1.248 -6.095 10.605 1.00 91.88 197 GLY A O 1
ATOM 1583 N N . THR A 1 198 ? 2.499 -4.323 11.079 1.00 90.50 198 THR A N 1
ATOM 1584 C CA . THR A 1 198 ? 2.351 -4.489 12.537 1.00 90.50 198 THR A CA 1
ATOM 1585 C C . THR A 1 198 ? 0.918 -4.312 13.038 1.00 90.50 198 THR A C 1
ATOM 1587 O O . THR A 1 198 ? 0.501 -5.061 13.917 1.00 90.50 198 THR A O 1
ATOM 1590 N N . PHE A 1 199 ? 0.135 -3.401 12.454 1.00 92.00 199 PHE A N 1
ATOM 1591 C CA . PHE A 1 199 ? -1.294 -3.314 12.761 1.00 92.00 199 PHE A CA 1
ATOM 1592 C C . PHE A 1 199 ? -2.016 -4.616 12.378 1.00 92.00 199 PHE A C 1
ATOM 1594 O O . PHE A 1 199 ? -2.729 -5.193 13.194 1.00 92.00 199 PHE A O 1
ATOM 1601 N N . ALA A 1 200 ? -1.740 -5.151 11.183 1.00 95.38 200 ALA A N 1
ATOM 1602 C CA . ALA A 1 200 ? -2.297 -6.428 10.744 1.00 95.38 200 ALA A CA 1
ATOM 1603 C C . ALA A 1 200 ? -1.894 -7.609 11.644 1.00 95.38 200 ALA A C 1
ATOM 1605 O O . ALA A 1 200 ? -2.726 -8.466 11.925 1.00 95.38 200 ALA A O 1
ATOM 1606 N N . ALA A 1 201 ? -0.652 -7.635 12.138 1.00 93.44 201 ALA A N 1
ATOM 1607 C CA . ALA A 1 201 ? -0.188 -8.626 13.109 1.00 93.44 201 ALA A CA 1
ATOM 1608 C C . ALA A 1 201 ? -1.017 -8.606 14.399 1.00 93.44 201 ALA A C 1
ATOM 1610 O O . ALA A 1 201 ? -1.470 -9.653 14.849 1.00 93.44 201 ALA A O 1
ATOM 1611 N N . ARG A 1 202 ? -1.251 -7.418 14.965 1.00 91.19 202 ARG A N 1
ATOM 1612 C CA . ARG A 1 202 ? -2.019 -7.255 16.208 1.00 91.19 202 ARG A CA 1
ATOM 1613 C C . ARG A 1 202 ? -3.491 -7.586 16.044 1.00 91.19 202 ARG A C 1
ATOM 1615 O O . ARG A 1 202 ? -4.052 -8.320 16.844 1.00 91.19 202 ARG A O 1
ATOM 1622 N N . MET A 1 203 ? -4.100 -7.102 14.969 1.00 93.44 203 MET A N 1
ATOM 1623 C CA . MET A 1 203 ? -5.490 -7.416 14.653 1.00 93.44 203 MET A CA 1
ATOM 1624 C C . MET A 1 203 ? -5.683 -8.924 14.439 1.00 93.44 203 MET A C 1
ATOM 1626 O O . MET A 1 203 ? -6.698 -9.472 14.858 1.00 93.44 203 MET A O 1
ATOM 1630 N N . LYS A 1 204 ? -4.679 -9.622 13.890 1.00 94.44 204 LYS A N 1
ATOM 1631 C CA . LYS A 1 204 ? -4.692 -11.082 13.742 1.00 94.44 204 LYS A CA 1
ATOM 1632 C C . LYS A 1 204 ? -4.656 -11.834 15.077 1.00 94.44 204 LYS A C 1
ATOM 1634 O O . LYS A 1 204 ? -5.306 -12.867 15.174 1.00 94.44 204 LYS A O 1
ATOM 1639 N N . GLU A 1 205 ? -3.963 -11.325 16.100 1.00 92.12 205 GLU A N 1
ATOM 1640 C CA . GLU A 1 205 ? -4.018 -11.879 17.473 1.00 92.12 205 GLU A CA 1
ATOM 1641 C C . GLU A 1 205 ? -5.423 -11.759 18.095 1.00 92.12 205 GLU A C 1
ATOM 1643 O O . GLU A 1 205 ? -5.752 -12.485 19.029 1.00 92.12 205 GLU A O 1
ATOM 1648 N N . LEU A 1 206 ? -6.253 -10.861 17.556 1.00 92.50 206 LEU A N 1
ATOM 1649 C CA . LEU A 1 206 ? -7.643 -10.620 17.945 1.00 92.50 206 LEU A CA 1
ATOM 1650 C C . LEU A 1 206 ? -8.648 -11.224 16.942 1.00 92.50 206 LEU A C 1
ATOM 1652 O O . LEU A 1 206 ? -9.800 -10.792 16.897 1.00 92.50 206 LEU A O 1
ATOM 1656 N N . ASP A 1 207 ? -8.214 -12.195 16.129 1.00 93.56 207 ASP A N 1
ATOM 1657 C CA . ASP A 1 207 ? -9.009 -12.891 15.104 1.00 93.56 207 ASP A CA 1
ATOM 1658 C C . ASP A 1 207 ? -9.577 -11.989 13.986 1.00 93.56 207 ASP A C 1
ATOM 1660 O O . ASP A 1 207 ? -10.573 -12.318 13.336 1.00 93.56 207 ASP A O 1
ATOM 1664 N N . VAL A 1 208 ? -8.921 -10.860 13.700 1.00 96.19 208 VAL A N 1
ATOM 1665 C CA . VAL A 1 208 ? -9.286 -9.950 12.605 1.00 96.19 208 VAL A CA 1
ATOM 1666 C C . VAL A 1 208 ? -8.279 -10.044 11.463 1.00 96.19 208 VAL A C 1
ATOM 1668 O O . VAL A 1 208 ? -7.073 -9.863 11.632 1.00 96.19 208 VAL A O 1
ATOM 1671 N N . THR A 1 209 ? -8.780 -10.285 10.252 1.00 97.62 209 THR A N 1
ATOM 1672 C CA . THR A 1 209 ? -7.949 -10.346 9.046 1.00 97.62 209 THR A CA 1
ATOM 1673 C C . THR A 1 209 ? -7.782 -8.959 8.447 1.00 97.62 209 THR A C 1
ATOM 1675 O O . THR A 1 209 ? -8.733 -8.362 7.948 1.00 97.62 209 THR A O 1
ATOM 1678 N N . ILE A 1 210 ? -6.549 -8.466 8.440 1.00 98.12 210 ILE A N 1
ATOM 1679 C CA . ILE A 1 210 ? -6.203 -7.190 7.824 1.00 98.12 210 ILE A CA 1
ATOM 1680 C C . ILE A 1 210 ? -5.315 -7.423 6.608 1.00 98.12 210 ILE A C 1
ATOM 1682 O O . ILE A 1 210 ? -4.314 -8.141 6.672 1.00 98.12 210 ILE A O 1
ATOM 1686 N N . ILE A 1 211 ? -5.684 -6.780 5.508 1.00 98.31 211 ILE A N 1
ATOM 1687 C CA . ILE A 1 211 ? -4.859 -6.658 4.310 1.00 98.31 211 ILE A CA 1
ATOM 1688 C C . ILE A 1 211 ? -4.039 -5.376 4.450 1.00 98.31 211 ILE A C 1
ATOM 1690 O O . ILE A 1 211 ? -4.607 -4.324 4.713 1.00 98.31 211 ILE A O 1
ATOM 1694 N N . SER A 1 212 ? -2.721 -5.430 4.279 1.00 97.44 212 SER A N 1
ATOM 1695 C CA . SER A 1 212 ? -1.848 -4.250 4.347 1.00 97.44 212 SER A CA 1
ATOM 1696 C C . SER A 1 212 ? -1.521 -3.745 2.944 1.00 97.44 212 SER A C 1
ATOM 1698 O O . SER A 1 212 ? -0.788 -4.409 2.208 1.00 97.44 212 SER A O 1
ATOM 1700 N N . ALA A 1 213 ? -2.030 -2.568 2.574 1.00 95.75 213 ALA A N 1
ATOM 1701 C CA . ALA A 1 213 ? -1.627 -1.893 1.344 1.00 95.75 213 ALA A CA 1
ATOM 1702 C C . ALA A 1 213 ? -0.167 -1.439 1.463 1.00 95.75 213 ALA A C 1
ATOM 1704 O O . ALA A 1 213 ? 0.226 -0.833 2.459 1.00 95.75 213 ALA A O 1
ATOM 1705 N N . THR A 1 214 ? 0.664 -1.759 0.474 1.00 93.19 214 THR A N 1
ATOM 1706 C CA . THR A 1 214 ? 2.106 -1.532 0.582 1.00 93.19 214 THR A CA 1
ATOM 1707 C C . THR A 1 214 ? 2.785 -1.322 -0.765 1.00 93.19 214 THR A C 1
ATOM 1709 O O . THR A 1 214 ? 2.326 -1.784 -1.808 1.00 93.19 214 THR A O 1
ATOM 1712 N N . VAL A 1 215 ? 3.927 -0.641 -0.710 1.00 91.56 215 VAL A N 1
ATOM 1713 C CA . VAL A 1 215 ? 4.927 -0.537 -1.773 1.00 91.56 215 VAL A CA 1
ATOM 1714 C C . VAL A 1 215 ? 6.322 -0.673 -1.160 1.00 91.56 215 VAL A C 1
ATOM 1716 O O . VAL A 1 215 ? 6.533 -0.394 0.021 1.00 91.56 215 VAL A O 1
ATOM 1719 N N . ASN A 1 216 ? 7.311 -1.062 -1.960 1.00 91.44 216 ASN A N 1
ATOM 1720 C CA . ASN A 1 216 ? 8.676 -1.273 -1.493 1.00 91.44 216 ASN A CA 1
ATOM 1721 C C . ASN A 1 216 ? 9.481 0.035 -1.574 1.00 91.44 216 ASN A C 1
ATOM 1723 O O . ASN A 1 216 ? 9.964 0.449 -2.629 1.00 91.44 216 ASN A O 1
ATOM 1727 N N . LEU A 1 217 ? 9.633 0.718 -0.438 1.00 85.56 217 LEU A N 1
ATOM 1728 C CA . LEU A 1 217 ? 10.292 2.026 -0.337 1.00 85.56 217 LEU A CA 1
ATOM 1729 C C . LEU A 1 217 ? 11.677 1.899 0.287 1.00 85.56 217 LEU A C 1
ATOM 1731 O O . LEU A 1 217 ? 11.855 2.051 1.492 1.00 85.56 217 LEU A O 1
ATOM 1735 N N . GLY A 1 218 ? 12.670 1.558 -0.534 1.00 85.81 218 GLY A N 1
ATOM 1736 C CA . GLY A 1 218 ? 14.049 1.364 -0.066 1.00 85.81 218 GLY A CA 1
ATOM 1737 C C . GLY A 1 218 ? 14.252 0.139 0.839 1.00 85.81 218 GLY A C 1
ATOM 1738 O O . GLY A 1 218 ? 15.394 -0.167 1.184 1.00 85.81 218 GLY A O 1
ATOM 1739 N N . ALA A 1 219 ? 13.176 -0.586 1.150 1.00 89.81 219 ALA A N 1
ATOM 1740 C CA . ALA A 1 219 ? 13.142 -1.815 1.926 1.00 89.81 219 ALA A CA 1
ATOM 1741 C C . ALA A 1 219 ? 12.037 -2.765 1.396 1.00 89.81 219 ALA A C 1
ATOM 1743 O O . ALA A 1 219 ? 11.077 -2.289 0.778 1.00 89.81 219 ALA A O 1
ATOM 1744 N N . PRO A 1 220 ? 12.161 -4.086 1.628 1.00 93.06 220 PRO A N 1
ATOM 1745 C CA . PRO A 1 220 ? 11.275 -5.126 1.095 1.00 93.06 220 PRO A CA 1
ATOM 1746 C C . PRO A 1 220 ? 10.009 -5.293 1.955 1.00 93.06 220 PRO A C 1
ATOM 1748 O O . PRO A 1 220 ? 9.818 -6.314 2.619 1.00 93.06 220 PRO A O 1
ATOM 1751 N N . PHE A 1 221 ? 9.165 -4.260 2.029 1.00 93.25 221 PHE A N 1
ATOM 1752 C CA . PHE A 1 221 ? 7.983 -4.255 2.903 1.00 93.25 221 PHE A CA 1
ATOM 1753 C C . PHE A 1 221 ? 6.983 -5.361 2.553 1.00 93.25 221 PHE A C 1
ATOM 1755 O O . PHE A 1 221 ? 6.512 -6.053 3.454 1.00 93.25 221 PHE A O 1
ATOM 1762 N N . SER A 1 222 ? 6.699 -5.559 1.266 1.00 94.75 222 SER A N 1
ATOM 1763 C CA . SER A 1 222 ? 5.735 -6.563 0.794 1.00 94.75 222 SER A CA 1
ATOM 1764 C C . SER A 1 222 ? 6.175 -7.977 1.173 1.00 94.75 222 SER A C 1
ATOM 1766 O O . SER A 1 222 ? 5.402 -8.752 1.733 1.00 94.75 222 SER A O 1
ATOM 1768 N N . GLU A 1 223 ? 7.448 -8.289 0.938 1.00 94.25 223 GLU A N 1
ATOM 1769 C CA . GLU A 1 223 ? 8.060 -9.566 1.288 1.00 94.25 223 GLU A CA 1
ATOM 1770 C C . GLU A 1 223 ? 8.094 -9.761 2.807 1.00 94.25 223 GLU A C 1
ATOM 1772 O O . GLU A 1 223 ? 7.809 -10.850 3.292 1.00 94.25 223 GLU A O 1
ATOM 1777 N N . THR A 1 224 ? 8.377 -8.702 3.570 1.00 94.06 224 THR A N 1
ATOM 1778 C CA . THR A 1 224 ? 8.394 -8.754 5.041 1.00 94.06 224 THR A CA 1
ATOM 1779 C C . THR A 1 224 ? 7.012 -9.069 5.609 1.00 94.06 224 THR A C 1
ATOM 1781 O O . THR A 1 224 ? 6.894 -9.933 6.472 1.00 94.06 224 THR A O 1
ATOM 1784 N N . ILE A 1 225 ? 5.960 -8.410 5.112 1.00 95.62 225 ILE A N 1
ATOM 1785 C CA . ILE A 1 225 ? 4.571 -8.670 5.521 1.00 95.62 225 ILE A CA 1
ATOM 1786 C C . ILE A 1 225 ? 4.201 -10.129 5.209 1.00 95.62 225 ILE A C 1
ATOM 1788 O O . ILE A 1 225 ? 3.695 -10.835 6.083 1.00 95.62 225 ILE A O 1
ATOM 1792 N N . ALA A 1 226 ? 4.516 -10.611 4.002 1.00 95.69 226 ALA A N 1
ATOM 1793 C CA . ALA A 1 226 ? 4.246 -11.994 3.608 1.00 95.69 226 ALA A CA 1
ATOM 1794 C C . ALA A 1 226 ? 5.005 -13.017 4.470 1.00 95.69 226 ALA A C 1
ATOM 1796 O O . ALA A 1 226 ? 4.414 -13.998 4.918 1.00 95.69 226 ALA A O 1
ATOM 1797 N N . LEU A 1 227 ? 6.295 -12.790 4.745 1.00 94.81 227 LEU A N 1
ATOM 1798 C CA . LEU A 1 227 ? 7.120 -13.701 5.548 1.00 94.81 227 LEU A CA 1
ATOM 1799 C C . LEU A 1 227 ? 6.698 -13.766 7.018 1.00 94.81 227 LEU A C 1
ATOM 1801 O O . LEU A 1 227 ? 6.982 -14.758 7.682 1.00 94.81 227 LEU A O 1
ATOM 1805 N N . ARG A 1 228 ? 5.979 -12.751 7.510 1.00 94.19 228 ARG A N 1
ATOM 1806 C CA . ARG A 1 228 ? 5.321 -12.770 8.824 1.00 94.19 228 ARG A CA 1
ATOM 1807 C C . ARG A 1 228 ? 3.996 -13.541 8.824 1.00 94.19 228 ARG A C 1
ATOM 1809 O O . ARG A 1 228 ? 3.383 -13.687 9.879 1.00 94.19 228 ARG A O 1
ATOM 1816 N N . GLY A 1 229 ? 3.544 -14.037 7.669 1.00 94.75 229 GLY A N 1
ATOM 1817 C CA . GLY A 1 229 ? 2.269 -14.739 7.509 1.00 94.75 229 GLY A CA 1
ATOM 1818 C C . GLY A 1 229 ? 1.054 -13.803 7.473 1.00 94.75 229 GLY A C 1
ATOM 1819 O O . GLY A 1 229 ? -0.042 -14.180 7.907 1.00 94.75 229 GLY A O 1
ATOM 1820 N N . LEU A 1 230 ? 1.255 -12.571 6.997 1.00 96.44 230 LEU A N 1
ATOM 1821 C CA . LEU A 1 230 ? 0.236 -11.532 6.824 1.00 96.44 230 LEU A CA 1
ATOM 1822 C C . LEU A 1 230 ? -0.019 -11.277 5.330 1.00 96.44 230 LEU A C 1
ATOM 1824 O O . LEU A 1 230 ? 0.710 -11.781 4.477 1.00 96.44 230 LEU A O 1
ATOM 1828 N N . LEU A 1 231 ? -1.062 -10.508 5.004 1.00 97.12 231 LEU A N 1
ATOM 1829 C CA . LEU A 1 231 ? -1.509 -10.287 3.624 1.00 97.12 231 LEU A CA 1
ATOM 1830 C C . LEU A 1 231 ? -1.037 -8.925 3.087 1.00 97.12 231 LEU A C 1
ATOM 1832 O O . LEU A 1 231 ? -1.667 -7.913 3.399 1.00 97.12 231 LEU A O 1
ATOM 1836 N N . PRO A 1 232 ? 0.032 -8.857 2.271 1.00 97.19 232 PRO A N 1
ATOM 1837 C CA . PRO A 1 232 ? 0.375 -7.634 1.557 1.00 97.19 232 PRO A CA 1
ATOM 1838 C C . PRO A 1 232 ? -0.493 -7.471 0.307 1.00 97.19 232 PRO A C 1
ATOM 1840 O O . PRO A 1 232 ? -0.653 -8.403 -0.482 1.00 97.19 232 PRO A O 1
ATOM 1843 N N . LEU A 1 233 ? -0.982 -6.256 0.078 1.00 96.38 233 LEU A N 1
ATOM 1844 C CA . LEU A 1 233 ? -1.573 -5.836 -1.185 1.00 96.38 233 LEU A CA 1
ATOM 1845 C C . LEU A 1 233 ? -0.663 -4.783 -1.816 1.00 96.38 233 LEU A C 1
ATOM 1847 O O . LEU A 1 233 ? -0.543 -3.672 -1.303 1.00 96.38 233 LEU A O 1
ATOM 1851 N N . TYR A 1 234 ? 0.013 -5.152 -2.904 1.00 93.88 234 TYR A N 1
ATOM 1852 C CA . TYR A 1 234 ? 0.953 -4.266 -3.587 1.00 93.88 234 TYR A CA 1
ATOM 1853 C C . TYR A 1 234 ? 0.189 -3.214 -4.399 1.00 93.88 234 TYR A C 1
ATOM 1855 O O . TYR A 1 234 ? -0.299 -3.502 -5.489 1.00 93.88 234 TYR A O 1
ATOM 1863 N N . LEU A 1 235 ? 0.017 -2.031 -3.814 1.00 92.00 235 LEU A N 1
ATOM 1864 C CA . LEU A 1 235 ? -1.007 -1.057 -4.195 1.00 92.00 235 LEU A CA 1
ATOM 1865 C C . LEU A 1 235 ? -0.516 0.360 -3.892 1.00 92.00 235 LEU A C 1
ATOM 1867 O O . LEU A 1 235 ? -0.009 0.629 -2.801 1.00 92.00 235 LEU A O 1
ATOM 1871 N N . THR A 1 236 ? -0.686 1.280 -4.843 1.00 89.38 236 THR A N 1
ATOM 1872 C CA . THR A 1 236 ? -0.439 2.715 -4.626 1.00 89.38 236 THR A CA 1
ATOM 1873 C C . THR A 1 236 ? -1.748 3.449 -4.331 1.00 89.38 236 THR A C 1
ATOM 1875 O O . THR A 1 236 ? -2.825 3.006 -4.716 1.00 89.38 236 THR A O 1
ATOM 1878 N N . ILE A 1 237 ? -1.670 4.619 -3.692 1.00 88.12 237 ILE A N 1
ATOM 1879 C CA . ILE A 1 237 ? -2.844 5.478 -3.419 1.00 88.12 237 ILE A CA 1
ATOM 1880 C C . ILE A 1 237 ? -3.512 6.039 -4.679 1.00 88.12 237 ILE A C 1
ATOM 1882 O O . ILE A 1 237 ? -4.610 6.576 -4.627 1.00 88.12 237 ILE A O 1
ATOM 1886 N N . ASN A 1 238 ? -2.848 5.925 -5.824 1.00 86.38 238 ASN A N 1
ATOM 1887 C CA . ASN A 1 238 ? -3.361 6.420 -7.094 1.00 86.38 238 ASN A CA 1
ATOM 1888 C C . ASN A 1 238 ? -4.372 5.452 -7.737 1.00 86.38 238 ASN A C 1
ATOM 1890 O O . ASN A 1 238 ? -4.955 5.742 -8.788 1.00 86.38 238 ASN A O 1
ATOM 1894 N N . GLN A 1 239 ? -4.508 4.263 -7.156 1.00 89.50 239 GLN A N 1
ATOM 1895 C CA . GLN A 1 239 ? -5.322 3.175 -7.665 1.00 89.50 239 GLN A CA 1
ATOM 1896 C C . GLN A 1 239 ? -6.639 3.131 -6.909 1.00 89.50 239 GLN A C 1
ATOM 1898 O O . GLN A 1 239 ? -6.678 3.301 -5.691 1.00 89.50 239 GLN A O 1
ATOM 1903 N N . ARG A 1 240 ? -7.711 2.839 -7.644 1.00 92.75 240 ARG A N 1
ATOM 1904 C CA . ARG A 1 240 ? -8.969 2.437 -7.024 1.00 92.75 240 ARG A CA 1
ATOM 1905 C C . ARG A 1 240 ? -8.753 1.117 -6.283 1.00 92.75 240 ARG A C 1
ATOM 1907 O O . ARG A 1 240 ? -8.205 0.172 -6.852 1.00 92.75 240 ARG A O 1
ATOM 1914 N N . LEU A 1 241 ? -9.217 1.033 -5.044 1.00 95.69 241 LEU A N 1
ATOM 1915 C CA . LEU A 1 241 ? -9.136 -0.149 -4.206 1.00 95.69 241 LEU A CA 1
ATOM 1916 C C . LEU A 1 241 ? -9.767 -1.359 -4.920 1.00 95.69 241 LEU A C 1
ATOM 1918 O O . LEU A 1 241 ? -10.948 -1.304 -5.289 1.00 95.69 241 LEU A O 1
ATOM 1922 N N . PRO A 1 242 ? -9.041 -2.482 -5.070 1.00 94.81 242 PRO A N 1
ATOM 1923 C CA . PRO A 1 242 ? -9.514 -3.661 -5.797 1.00 94.81 242 PRO A CA 1
ATOM 1924 C C . PRO A 1 242 ? -10.465 -4.533 -4.954 1.00 94.81 242 PRO A C 1
ATOM 1926 O O . PRO A 1 242 ? -10.426 -5.760 -5.020 1.00 94.81 242 PRO A O 1
ATOM 1929 N N . PHE A 1 243 ? -11.325 -3.904 -4.154 1.00 96.69 243 PHE A N 1
ATOM 1930 C CA . PHE A 1 243 ? -12.381 -4.557 -3.386 1.00 96.69 243 PHE A CA 1
ATOM 1931 C C . PHE A 1 243 ? -13.741 -4.251 -4.003 1.00 96.69 243 PHE A C 1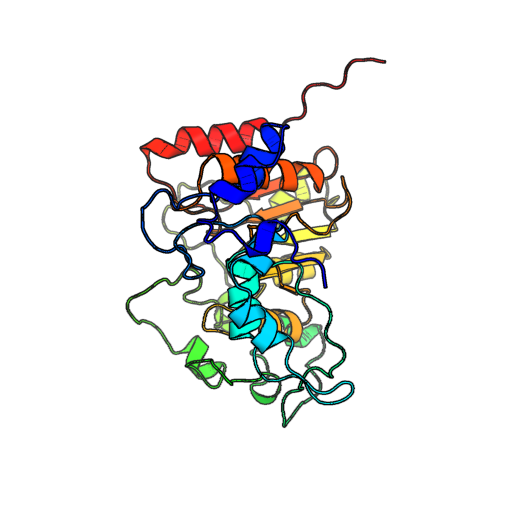
ATOM 1933 O O . PHE A 1 243 ? -13.948 -3.174 -4.567 1.00 96.69 243 PHE A O 1
ATOM 1940 N N . PHE A 1 244 ? -14.673 -5.196 -3.886 1.00 96.56 244 PHE A N 1
ATOM 1941 C CA . PHE A 1 244 ? -16.071 -4.930 -4.208 1.00 96.56 244 PHE A CA 1
ATOM 1942 C C . PHE A 1 244 ? -16.678 -3.979 -3.167 1.00 96.56 244 PHE A C 1
ATOM 1944 O O . PHE A 1 244 ? -16.177 -3.870 -2.042 1.00 96.56 244 PHE A O 1
ATOM 1951 N N . ASP A 1 245 ? -17.741 -3.287 -3.554 1.00 96.88 245 ASP A N 1
ATOM 1952 C CA . ASP A 1 245 ? -18.387 -2.275 -2.724 1.00 96.88 245 ASP A CA 1
ATOM 1953 C C . ASP A 1 245 ? -18.958 -2.910 -1.443 1.00 96.88 245 ASP A C 1
ATOM 1955 O O . ASP A 1 245 ? -19.460 -4.037 -1.470 1.00 96.88 245 ASP A O 1
ATOM 1959 N N . ASN A 1 246 ? -18.898 -2.188 -0.322 1.00 95.69 246 ASN A N 1
ATOM 1960 C CA . ASN A 1 246 ? -19.447 -2.598 0.971 1.00 95.69 246 ASN A CA 1
ATOM 1961 C C . ASN A 1 246 ? -18.944 -3.968 1.466 1.00 95.69 246 ASN A C 1
ATOM 1963 O O . ASN A 1 246 ? -19.728 -4.806 1.924 1.00 95.69 246 ASN A O 1
ATOM 1967 N N . THR A 1 247 ? -17.640 -4.236 1.378 1.00 96.25 247 THR A N 1
ATOM 1968 C CA . THR A 1 247 ? -17.074 -5.535 1.778 1.00 96.25 247 THR A CA 1
ATOM 1969 C C . THR A 1 247 ? -16.254 -5.501 3.058 1.00 96.25 247 THR A C 1
ATOM 1971 O O . THR A 1 247 ? -16.237 -6.522 3.748 1.00 96.25 247 THR A O 1
ATOM 1974 N N . LEU A 1 248 ? -15.651 -4.371 3.429 1.00 97.50 248 LEU A N 1
ATOM 1975 C CA . LEU A 1 248 ? -14.759 -4.244 4.585 1.00 97.50 248 LEU A CA 1
ATOM 1976 C C . LEU A 1 248 ? -15.479 -3.716 5.831 1.00 97.50 248 LEU A C 1
ATOM 1978 O O . LEU A 1 248 ? -16.405 -2.912 5.738 1.00 97.50 248 LEU A O 1
ATOM 1982 N N . ASP A 1 249 ? -15.035 -4.151 7.010 1.00 96.50 249 ASP A N 1
ATOM 1983 C CA . ASP A 1 249 ? -15.572 -3.679 8.292 1.00 96.50 249 ASP A CA 1
ATOM 1984 C C . ASP A 1 249 ? -14.803 -2.459 8.822 1.00 96.50 249 ASP A C 1
ATOM 1986 O O . ASP A 1 249 ? -15.379 -1.628 9.533 1.00 96.50 249 ASP A O 1
ATOM 1990 N N . ILE A 1 250 ? -13.510 -2.368 8.486 1.00 96.56 250 ILE A N 1
ATOM 1991 C CA . ILE A 1 250 ? -12.605 -1.315 8.943 1.00 96.56 250 ILE A CA 1
ATOM 1992 C C . ILE A 1 250 ? -11.556 -0.949 7.884 1.00 96.56 250 ILE A C 1
ATOM 1994 O O . ILE A 1 250 ? -10.992 -1.820 7.218 1.00 96.56 250 ILE A O 1
ATOM 1998 N N . ILE A 1 251 ? -11.256 0.343 7.773 1.00 96.69 251 ILE A N 1
ATOM 1999 C CA . ILE A 1 251 ? -10.045 0.863 7.138 1.00 96.69 251 ILE A CA 1
ATOM 2000 C C . ILE A 1 251 ? -9.231 1.558 8.219 1.00 96.69 251 ILE A C 1
ATOM 2002 O O . ILE A 1 251 ? -9.756 2.384 8.962 1.00 96.69 251 ILE A O 1
ATOM 2006 N N . HIS A 1 252 ? -7.953 1.224 8.300 1.00 95.25 252 HIS A N 1
ATOM 2007 C CA . HIS A 1 252 ? -6.994 1.839 9.200 1.00 95.25 252 HIS A CA 1
ATOM 2008 C C . HIS A 1 252 ? -5.937 2.605 8.399 1.00 95.25 252 HIS A C 1
ATOM 2010 O O . HIS A 1 252 ? -5.482 2.140 7.355 1.00 95.25 252 HIS A O 1
ATOM 2016 N N . SER A 1 253 ? -5.528 3.775 8.884 1.00 92.12 253 SER A N 1
ATOM 2017 C CA . SER A 1 253 ? -4.418 4.538 8.314 1.00 92.12 253 SER A CA 1
ATOM 2018 C C . SER A 1 253 ? -3.673 5.306 9.401 1.00 92.12 253 SER A C 1
ATOM 2020 O O . SER A 1 253 ? -4.248 6.131 10.111 1.00 92.12 253 SER A O 1
ATOM 2022 N N . THR A 1 254 ? -2.353 5.134 9.450 1.00 87.38 254 THR A N 1
ATOM 2023 C CA . THR A 1 254 ? -1.459 5.926 10.298 1.00 87.38 254 THR A CA 1
ATOM 2024 C C . THR A 1 254 ? -0.314 6.514 9.486 1.00 87.38 254 THR A C 1
ATOM 2026 O O . THR A 1 254 ? 0.348 5.826 8.705 1.00 87.38 254 THR A O 1
ATOM 2029 N N . ARG A 1 255 ? -0.091 7.826 9.635 1.00 80.25 255 ARG A N 1
ATOM 2030 C CA . ARG A 1 255 ? 0.987 8.626 9.014 1.00 80.25 255 ARG A CA 1
ATOM 2031 C C . ARG A 1 255 ? 1.057 8.565 7.485 1.00 80.25 255 ARG A C 1
ATOM 2033 O O . ARG A 1 255 ? 1.972 9.135 6.881 1.00 80.25 255 ARG A O 1
ATOM 2040 N N . PHE A 1 256 ? 0.111 7.886 6.848 1.00 81.88 256 PHE A N 1
ATOM 2041 C CA . PHE A 1 256 ? 0.033 7.755 5.408 1.00 81.88 256 PHE A CA 1
ATOM 2042 C C . PHE A 1 256 ? -0.433 9.068 4.789 1.00 81.88 256 PHE A C 1
ATOM 2044 O O . PHE A 1 256 ? 0.316 9.673 4.013 1.00 81.88 256 PHE A O 1
ATOM 2051 N N . LEU A 1 257 ? -1.613 9.529 5.226 1.00 82.19 257 LEU A N 1
ATOM 2052 C CA . LEU A 1 257 ? -2.153 10.842 4.905 1.00 82.19 257 LEU A CA 1
ATOM 2053 C C . LEU A 1 257 ? -1.171 11.917 5.380 1.00 82.19 257 LEU A C 1
ATOM 2055 O O . LEU A 1 257 ? -0.756 11.960 6.542 1.00 82.19 257 LEU A O 1
ATOM 2059 N N . ASP A 1 258 ? -0.720 12.735 4.442 1.00 77.50 258 ASP A N 1
ATOM 2060 C CA . ASP A 1 258 ? 0.413 13.627 4.633 1.00 77.50 258 ASP A CA 1
ATOM 2061 C C . ASP A 1 258 ? 0.231 14.875 3.769 1.00 77.50 258 ASP A C 1
ATOM 2063 O O . ASP A 1 258 ? -0.482 14.860 2.766 1.00 77.50 258 ASP A O 1
ATOM 2067 N N . GLY A 1 259 ? 0.884 15.971 4.146 1.00 75.94 259 GLY A N 1
ATOM 2068 C CA . GLY A 1 259 ? 0.560 17.316 3.678 1.00 75.94 259 GLY A CA 1
ATOM 2069 C C . GLY A 1 259 ? 0.844 17.563 2.197 1.00 75.94 259 GLY A C 1
ATOM 2070 O O . GLY A 1 259 ? 0.558 18.652 1.707 1.00 75.94 259 GLY A O 1
ATOM 2071 N N . TRP A 1 260 ? 1.421 16.588 1.491 1.00 81.12 260 TRP A N 1
ATOM 2072 C CA . TRP A 1 260 ? 1.618 16.625 0.046 1.00 81.12 260 TRP A CA 1
ATOM 2073 C C . TRP A 1 260 ? 0.353 16.246 -0.740 1.00 81.12 260 TRP A C 1
ATOM 2075 O O . TRP A 1 260 ? 0.255 16.660 -1.892 1.00 81.12 260 TRP A O 1
ATOM 2085 N N . ILE A 1 261 ? -0.594 15.510 -0.143 1.00 86.75 261 ILE A N 1
ATOM 2086 C CA . ILE A 1 261 ? -1.796 15.001 -0.824 1.00 86.75 261 ILE A CA 1
ATOM 2087 C C . ILE A 1 261 ? -2.687 16.164 -1.265 1.00 86.75 261 ILE A C 1
ATOM 2089 O O . ILE A 1 261 ? -3.123 16.965 -0.437 1.00 86.75 261 ILE A O 1
ATOM 2093 N N . ASP A 1 262 ? -2.948 16.243 -2.570 1.00 91.00 262 ASP A N 1
ATOM 2094 C CA . ASP A 1 262 ? -3.896 17.179 -3.178 1.00 91.00 262 ASP A CA 1
ATOM 2095 C C . ASP A 1 262 ? -5.323 16.997 -2.634 1.00 91.00 262 ASP A C 1
ATOM 2097 O O . ASP A 1 262 ? -5.719 15.889 -2.290 1.00 91.00 262 ASP A O 1
ATOM 2101 N N . ILE A 1 263 ? -6.107 18.076 -2.563 1.00 88.25 263 ILE A N 1
ATOM 2102 C CA . ILE A 1 263 ? -7.460 18.025 -1.980 1.00 88.25 263 ILE A CA 1
ATOM 2103 C C . ILE A 1 263 ? -8.402 17.188 -2.853 1.00 88.25 263 ILE A C 1
ATOM 2105 O O . ILE A 1 263 ? -9.123 16.350 -2.328 1.00 88.25 263 ILE A O 1
ATOM 2109 N N . VAL A 1 264 ? -8.339 17.335 -4.180 1.00 90.31 264 VAL A N 1
ATOM 2110 C CA . VAL A 1 264 ? -9.181 16.544 -5.091 1.00 90.31 264 VAL A CA 1
ATOM 2111 C C . VAL A 1 264 ? -8.777 15.071 -5.037 1.00 90.31 264 VAL A C 1
ATOM 2113 O O . VAL A 1 264 ? -9.624 14.185 -5.092 1.00 90.31 264 VAL A O 1
ATOM 2116 N N . LEU A 1 265 ? -7.477 14.787 -4.899 1.00 90.94 265 LEU A N 1
ATOM 2117 C CA . LEU A 1 265 ? -7.017 13.419 -4.658 1.00 90.94 265 LEU A CA 1
ATOM 2118 C C . LEU A 1 265 ? -7.553 12.862 -3.335 1.00 90.94 265 LEU A C 1
ATOM 2120 O O . LEU A 1 265 ? -7.986 11.714 -3.305 1.00 90.94 265 LEU A O 1
ATOM 2124 N N . LEU A 1 266 ? -7.502 13.648 -2.257 1.00 91.12 266 LEU A N 1
ATOM 2125 C CA . LEU A 1 266 ? -8.021 13.243 -0.954 1.00 91.12 266 LEU A CA 1
ATOM 2126 C C . LEU A 1 266 ? -9.507 12.884 -1.050 1.00 91.12 266 LEU A C 1
ATOM 2128 O O . LEU A 1 266 ? -9.887 11.838 -0.537 1.00 91.12 266 LEU A O 1
ATOM 2132 N N . ASP A 1 267 ? -10.307 13.680 -1.760 1.00 91.69 267 ASP A N 1
ATOM 2133 C CA . ASP A 1 267 ? -11.725 13.383 -1.978 1.00 91.69 267 ASP A CA 1
ATOM 2134 C C . ASP A 1 267 ? -11.906 12.030 -2.675 1.00 91.69 267 ASP A C 1
ATOM 2136 O O . ASP A 1 267 ? -12.615 11.167 -2.161 1.00 91.69 267 ASP A O 1
ATOM 2140 N N . PHE A 1 268 ? -11.209 11.784 -3.792 1.00 93.62 268 PHE A N 1
ATOM 2141 C CA . PHE A 1 268 ? -11.282 10.487 -4.478 1.00 93.62 268 PHE A CA 1
ATOM 2142 C C . PHE A 1 268 ? -10.887 9.314 -3.574 1.00 93.62 268 PHE A C 1
ATOM 2144 O O . PHE A 1 268 ? -11.525 8.265 -3.629 1.00 93.62 268 PHE A O 1
ATOM 2151 N N . VAL A 1 269 ? -9.860 9.487 -2.739 1.00 93.88 269 VAL A N 1
ATOM 2152 C CA . VAL A 1 269 ? -9.435 8.469 -1.769 1.00 93.88 269 VAL A CA 1
ATOM 2153 C C . VAL A 1 269 ? -10.536 8.203 -0.747 1.00 93.88 269 VAL A C 1
ATOM 2155 O O . VAL A 1 269 ? -10.858 7.045 -0.498 1.00 93.88 269 VAL A O 1
ATOM 2158 N N . LEU A 1 270 ? -11.130 9.250 -0.173 1.00 93.50 270 LEU A N 1
ATOM 2159 C CA . LEU A 1 270 ? -12.163 9.117 0.852 1.00 93.50 270 LEU A CA 1
ATOM 2160 C C . LEU A 1 270 ? -13.448 8.497 0.295 1.00 93.50 270 LEU A C 1
ATOM 2162 O O . LEU A 1 270 ? -13.996 7.599 0.925 1.00 93.50 270 LEU A O 1
ATOM 2166 N N . TYR A 1 271 ? -13.878 8.879 -0.910 1.00 93.88 271 TYR A N 1
ATOM 2167 C CA . TYR A 1 271 ? -15.017 8.235 -1.574 1.00 93.88 271 TYR A CA 1
ATOM 2168 C C . TYR A 1 271 ? -14.745 6.768 -1.918 1.00 93.88 271 TYR A C 1
ATOM 2170 O O . TYR A 1 271 ? -15.645 5.935 -1.846 1.00 93.88 271 TYR A O 1
ATOM 2178 N N . ASP A 1 272 ? -13.512 6.419 -2.283 1.00 95.56 272 ASP A N 1
ATOM 2179 C CA . ASP A 1 27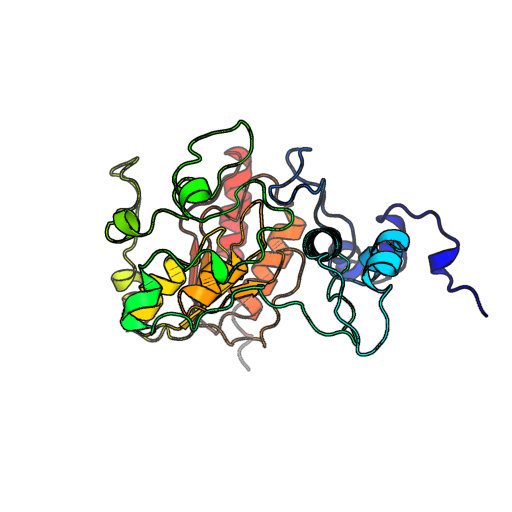2 ? -13.159 5.029 -2.558 1.00 95.56 272 ASP A CA 1
ATOM 2180 C C . ASP A 1 272 ? -13.044 4.183 -1.278 1.00 95.56 272 ASP A C 1
ATOM 2182 O O . ASP A 1 272 ? -13.362 2.993 -1.285 1.00 95.56 272 ASP A O 1
ATOM 2186 N N . TRP A 1 273 ? -12.637 4.800 -0.166 1.00 95.69 273 TRP A N 1
ATOM 2187 C CA . TRP A 1 273 ? -12.651 4.195 1.166 1.00 95.69 273 TRP A CA 1
ATOM 2188 C C . TRP A 1 273 ? -14.078 3.974 1.673 1.00 95.69 273 TRP A C 1
ATOM 2190 O O . TRP A 1 273 ? -14.396 2.865 2.101 1.00 95.69 273 TRP A O 1
ATOM 2200 N N . ASP A 1 274 ? -14.943 4.984 1.566 1.00 94.38 274 ASP A N 1
ATOM 2201 C CA . ASP A 1 274 ? -16.377 4.878 1.862 1.00 94.38 274 ASP A CA 1
ATOM 2202 C C . ASP A 1 274 ? -17.021 3.747 1.051 1.00 94.38 274 ASP A C 1
ATOM 2204 O O . ASP A 1 274 ? -17.625 2.842 1.620 1.00 94.38 274 ASP A O 1
ATOM 2208 N N . ARG A 1 275 ? -16.766 3.707 -0.263 1.00 95.44 275 ARG A N 1
ATOM 2209 C CA . ARG A 1 275 ? -17.293 2.676 -1.167 1.00 95.44 275 ARG A CA 1
ATOM 2210 C C . ARG A 1 275 ? -17.018 1.250 -0.693 1.00 95.44 275 ARG A C 1
ATOM 2212 O O . ARG A 1 275 ? -17.876 0.382 -0.853 1.00 95.44 275 ARG A O 1
ATOM 2219 N N . VAL A 1 276 ? -15.811 0.953 -0.206 1.00 97.25 276 VAL A N 1
ATOM 2220 C CA . VAL A 1 276 ? -15.447 -0.421 0.192 1.00 97.25 276 VAL A CA 1
ATOM 2221 C C . VAL A 1 276 ? -15.860 -0.751 1.623 1.00 97.25 276 VAL A C 1
ATOM 2223 O O . VAL A 1 276 ? -15.970 -1.935 1.954 1.00 97.25 276 VAL A O 1
ATOM 2226 N N . LEU A 1 277 ? -16.093 0.255 2.468 1.00 95.75 277 LEU A N 1
ATOM 2227 C CA . LEU A 1 277 ? -16.614 0.070 3.815 1.00 95.75 277 LEU A CA 1
ATOM 2228 C C . LEU A 1 277 ? -18.086 -0.341 3.755 1.00 95.75 277 LEU A C 1
ATOM 2230 O O . LEU A 1 277 ? -18.883 0.193 2.997 1.00 95.75 277 LEU A O 1
ATOM 2234 N N . ARG A 1 278 ? -18.465 -1.327 4.567 1.00 93.38 278 ARG A N 1
ATOM 2235 C CA . ARG A 1 278 ? -19.873 -1.697 4.775 1.00 93.38 278 ARG A CA 1
ATOM 2236 C C . ARG A 1 278 ? -20.645 -0.544 5.421 1.00 93.38 278 ARG A C 1
ATOM 2238 O O . ARG A 1 278 ? -20.031 0.261 6.121 1.00 93.38 278 ARG A O 1
ATOM 2245 N N . PRO A 1 279 ? -21.990 -0.539 5.352 1.00 90.31 279 PRO A N 1
ATOM 2246 C CA . PRO A 1 279 ? -22.802 0.362 6.158 1.00 90.31 279 PRO A CA 1
ATOM 2247 C C . PRO A 1 279 ? -22.400 0.327 7.639 1.00 90.31 279 PRO A C 1
ATOM 2249 O O . PRO A 1 279 ? -22.299 -0.732 8.269 1.00 90.31 279 PRO A O 1
ATOM 2252 N N . GLY A 1 280 ? -22.110 1.511 8.178 1.00 87.62 280 GLY A N 1
ATOM 2253 C CA . GLY A 1 280 ? -21.600 1.702 9.533 1.00 87.62 280 GLY A CA 1
ATOM 2254 C C . GLY A 1 280 ? -20.147 1.272 9.743 1.00 87.62 280 GLY A C 1
ATOM 2255 O O . GLY A 1 280 ? -19.727 1.198 10.891 1.00 87.62 280 GLY A O 1
ATOM 2256 N N . GLY A 1 281 ? -19.397 0.889 8.704 1.00 92.38 281 GLY A N 1
ATOM 2257 C CA . GLY A 1 281 ? -17.966 0.561 8.731 1.00 92.38 281 GLY A CA 1
ATOM 2258 C C . GLY A 1 281 ? -17.123 1.642 9.410 1.00 92.38 281 GLY A C 1
ATOM 2259 O O . GLY A 1 281 ? -17.541 2.793 9.505 1.00 92.38 281 GLY A O 1
ATOM 2260 N N . LEU A 1 282 ? -15.958 1.263 9.937 1.00 92.75 282 LEU A N 1
ATOM 2261 C CA . LEU A 1 282 ? -15.103 2.199 10.667 1.00 92.75 282 LEU A CA 1
ATOM 2262 C C . LEU A 1 282 ? -13.946 2.682 9.796 1.00 92.75 282 LEU A C 1
ATOM 2264 O O . LEU A 1 282 ? -13.181 1.876 9.272 1.00 92.75 282 LEU A O 1
ATOM 2268 N N . LEU A 1 283 ? -13.773 3.998 9.713 1.00 93.44 283 LEU A N 1
ATOM 2269 C CA . LEU A 1 283 ? -12.502 4.593 9.327 1.00 93.44 283 LEU A CA 1
ATOM 2270 C C . LEU A 1 283 ? -11.737 4.976 10.593 1.00 93.44 283 LEU A C 1
ATOM 2272 O O . LEU A 1 283 ? -12.164 5.850 11.345 1.00 93.44 283 LEU A O 1
ATOM 2276 N N . TRP A 1 284 ? -10.601 4.324 10.814 1.00 92.12 284 TRP A N 1
ATOM 2277 C CA . TRP A 1 284 ? -9.696 4.602 11.920 1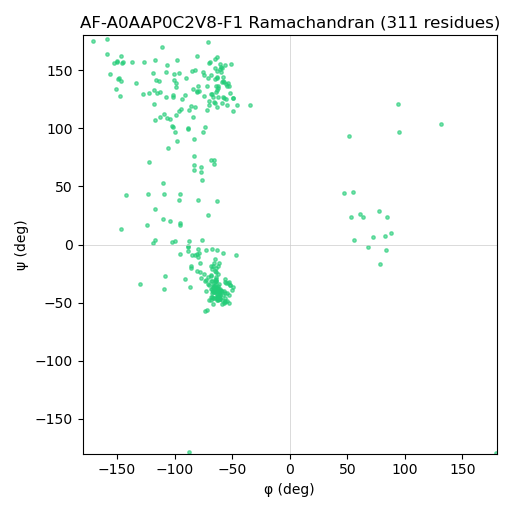.00 92.12 284 TRP A CA 1
ATOM 2278 C C . TRP A 1 284 ? -8.446 5.318 11.400 1.00 92.12 284 TRP A C 1
ATOM 2280 O O . TRP A 1 284 ? -7.592 4.723 10.742 1.00 92.12 284 TRP A O 1
ATOM 2290 N N . ILE A 1 285 ? -8.332 6.610 11.716 1.00 90.19 285 ILE A N 1
ATOM 2291 C CA . ILE A 1 285 ? -7.130 7.408 11.456 1.00 90.19 285 ILE A CA 1
ATOM 2292 C C . ILE A 1 285 ? -6.439 7.722 12.785 1.00 90.19 285 ILE A C 1
ATOM 2294 O O . ILE A 1 285 ? -6.959 8.503 13.575 1.00 90.19 285 ILE A O 1
ATOM 2298 N N . ASP A 1 286 ? -5.256 7.150 13.006 1.00 84.31 286 ASP A N 1
ATOM 2299 C CA . ASP A 1 286 ? -4.440 7.418 14.202 1.00 84.31 286 ASP A CA 1
ATOM 2300 C C . ASP A 1 286 ? -3.827 8.819 14.174 1.00 84.31 286 ASP A C 1
ATOM 2302 O O . ASP A 1 286 ? -3.939 9.625 15.093 1.00 84.31 286 ASP A O 1
ATOM 2306 N N . SER A 1 287 ? -3.081 9.090 13.106 1.00 83.81 287 SER A N 1
ATOM 2307 C CA . SER A 1 287 ? -2.332 10.325 12.939 1.00 83.81 287 SER A CA 1
ATOM 2308 C C . SER A 1 287 ? -2.088 10.580 11.464 1.00 83.81 287 SER A C 1
ATOM 2310 O O . SER A 1 287 ? -1.903 9.654 10.673 1.00 83.81 287 SER A O 1
ATOM 2312 N N . PHE A 1 288 ? -2.064 11.849 11.088 1.00 85.69 288 PHE A N 1
ATOM 2313 C CA . PHE A 1 288 ? -1.748 12.300 9.742 1.00 85.69 288 PHE A CA 1
ATOM 2314 C C . PHE A 1 288 ? -0.992 13.622 9.824 1.00 85.69 288 PHE A C 1
ATOM 2316 O O . PHE A 1 288 ? -1.076 14.346 10.818 1.00 85.69 288 PHE A O 1
ATOM 2323 N N . PHE A 1 289 ? -0.231 13.937 8.782 1.00 83.75 289 PHE A N 1
ATOM 2324 C CA . PHE A 1 289 ? 0.510 15.190 8.715 1.00 83.75 289 PHE A CA 1
ATOM 2325 C C . PHE A 1 289 ? -0.229 16.171 7.810 1.00 83.75 289 PHE A C 1
ATOM 2327 O O . PHE A 1 289 ? -0.531 15.870 6.663 1.00 83.75 289 PHE A O 1
ATOM 2334 N N . CYS A 1 290 ? -0.497 17.375 8.298 1.00 85.19 290 CYS A N 1
ATOM 2335 C CA . CYS A 1 290 ? -1.007 18.463 7.471 1.00 85.19 290 CYS A CA 1
ATOM 2336 C C . CYS A 1 290 ? -0.462 19.804 7.972 1.00 85.19 290 CYS A C 1
ATOM 2338 O O . CYS A 1 290 ? 0.021 19.921 9.102 1.00 85.19 290 CYS A O 1
ATOM 2340 N N . LYS A 1 291 ? -0.520 20.845 7.134 1.00 85.12 291 LYS A N 1
ATOM 2341 C CA . LYS A 1 291 ? -0.302 22.207 7.633 1.00 85.12 291 LYS A CA 1
ATOM 2342 C C . LYS A 1 291 ? -1.509 22.592 8.484 1.00 85.12 291 LYS A C 1
ATOM 2344 O O . LYS A 1 291 ? -2.637 22.311 8.102 1.00 85.12 291 LYS A O 1
ATOM 2349 N N . LYS A 1 292 ? -1.292 23.337 9.572 1.00 87.00 292 LYS A N 1
ATOM 2350 C CA . LYS A 1 292 ? -2.368 23.782 10.480 1.00 87.00 292 LYS A CA 1
ATOM 2351 C C . LYS A 1 292 ? -3.550 24.443 9.755 1.00 87.00 292 LYS A C 1
ATOM 2353 O O . LYS A 1 292 ? -4.693 24.195 10.108 1.00 87.00 292 LYS A O 1
ATOM 2358 N N . LYS A 1 293 ? -3.272 25.250 8.725 1.00 87.56 293 LYS A N 1
ATOM 2359 C CA . LYS A 1 293 ? -4.298 25.919 7.905 1.00 87.56 293 LYS A CA 1
ATOM 2360 C C . LYS A 1 293 ? -5.187 24.960 7.102 1.00 87.56 293 LYS A C 1
ATOM 2362 O O . LYS A 1 293 ? -6.288 25.332 6.732 1.00 87.56 293 LYS A O 1
ATOM 2367 N N . ASP A 1 294 ? -4.697 23.753 6.834 1.00 86.69 294 ASP A N 1
ATOM 2368 C CA . ASP A 1 294 ? -5.374 22.748 6.022 1.00 86.69 294 ASP A CA 1
ATOM 2369 C C . ASP A 1 294 ? -6.171 21.761 6.892 1.00 86.69 294 ASP A C 1
ATOM 2371 O O . ASP A 1 294 ? -6.931 20.968 6.351 1.00 86.69 294 ASP A O 1
ATOM 2375 N N . LEU A 1 295 ? -6.023 21.809 8.225 1.00 89.00 295 LEU A N 1
ATOM 2376 C CA . LEU A 1 295 ? -6.653 20.866 9.154 1.00 89.00 295 LEU A CA 1
ATOM 2377 C C . LEU A 1 295 ? -8.179 20.820 9.000 1.00 89.00 295 LEU A C 1
ATOM 2379 O O . LEU A 1 295 ? -8.738 19.731 8.988 1.00 89.00 295 LEU A O 1
ATOM 2383 N N . GLY A 1 296 ? -8.829 21.979 8.835 1.00 88.50 296 GLY A N 1
ATOM 2384 C CA . GLY A 1 296 ? -10.278 22.053 8.617 1.00 88.50 296 GLY A CA 1
ATOM 2385 C C . GLY A 1 296 ? -10.719 21.235 7.405 1.00 88.50 296 GLY A C 1
ATOM 2386 O O . GLY A 1 296 ? -11.596 20.400 7.532 1.00 88.50 296 GLY A O 1
ATOM 2387 N N . VAL A 1 297 ? -10.006 21.356 6.280 1.00 85.94 297 VAL A N 1
ATOM 2388 C CA . VAL A 1 297 ? -10.307 20.612 5.043 1.00 85.94 297 VAL A CA 1
ATOM 2389 C C . VAL A 1 297 ? -10.224 19.098 5.252 1.00 85.94 297 VAL A C 1
ATOM 2391 O O . VAL A 1 297 ? -11.072 18.364 4.760 1.00 85.94 297 VAL A O 1
ATOM 2394 N N . TYR A 1 298 ? -9.218 18.621 5.991 1.00 87.44 298 TYR A N 1
ATOM 2395 C CA . TYR A 1 298 ? -9.102 17.193 6.305 1.00 87.44 298 TYR A CA 1
ATOM 2396 C C . TYR A 1 298 ? -10.243 16.720 7.211 1.00 87.44 298 TYR A C 1
ATOM 2398 O O . TYR A 1 298 ? -10.846 15.689 6.935 1.00 87.44 298 TYR A O 1
ATOM 2406 N N . LEU A 1 299 ? -10.552 17.468 8.276 1.00 88.44 299 LEU A N 1
ATOM 2407 C CA . LEU A 1 299 ? -11.629 17.114 9.205 1.00 88.44 299 LEU A CA 1
ATOM 2408 C C . LEU A 1 299 ? -13.004 17.144 8.532 1.00 88.44 299 LEU A C 1
ATOM 2410 O O . LEU A 1 299 ? -13.810 16.249 8.777 1.00 88.44 299 LEU A O 1
ATOM 2414 N N . ASP A 1 300 ? -13.241 18.123 7.661 1.00 87.56 300 ASP A N 1
ATOM 2415 C CA . ASP A 1 300 ? -14.461 18.222 6.866 1.00 87.56 300 ASP A CA 1
ATOM 2416 C C . ASP A 1 300 ? -14.581 17.011 5.934 1.00 87.56 300 ASP A C 1
ATOM 2418 O O . ASP A 1 300 ? -15.608 16.339 5.952 1.00 87.56 300 ASP A O 1
ATOM 2422 N N . GLY A 1 301 ? -13.512 16.654 5.210 1.00 85.81 301 GLY A N 1
ATOM 2423 C CA . GLY A 1 301 ? -13.482 15.458 4.361 1.00 85.81 301 GLY A CA 1
ATOM 2424 C C . GLY A 1 301 ? -13.722 14.154 5.133 1.00 85.81 301 GLY A C 1
ATOM 2425 O O . GLY A 1 301 ? -14.448 13.275 4.681 1.00 85.81 301 GLY A O 1
ATOM 2426 N N . PHE A 1 302 ? -13.169 14.013 6.339 1.00 87.31 302 PHE A N 1
ATOM 2427 C CA . PHE A 1 302 ? -13.458 12.844 7.178 1.00 87.31 302 PHE A CA 1
ATOM 2428 C C . PHE A 1 302 ? -14.906 12.842 7.688 1.00 87.31 302 PHE A C 1
ATOM 2430 O O . PHE A 1 302 ? -15.500 11.780 7.870 1.00 87.31 302 PHE A O 1
ATOM 2437 N N . GLY A 1 303 ? -15.485 14.024 7.911 1.00 81.44 303 GLY A N 1
ATOM 2438 C CA . GLY A 1 303 ? -16.868 14.198 8.344 1.00 81.44 303 GLY A CA 1
ATOM 2439 C C . GLY A 1 303 ? -17.907 13.951 7.247 1.00 81.44 303 GLY A C 1
ATOM 2440 O O . GLY A 1 303 ? -19.038 13.582 7.573 1.00 81.44 303 GLY A O 1
ATOM 2441 N N . THR A 1 304 ? -17.543 14.124 5.971 1.00 74.06 304 THR A N 1
ATOM 2442 C CA . THR A 1 304 ? -18.440 13.943 4.815 1.00 74.06 304 THR A CA 1
ATOM 2443 C C . THR A 1 304 ? -18.651 12.489 4.409 1.00 74.06 304 THR A C 1
ATOM 2445 O O . THR A 1 304 ? -19.603 12.225 3.682 1.00 74.06 304 THR A O 1
ATOM 2448 N N . MET A 1 305 ? -17.891 11.523 4.941 1.00 68.88 305 MET A N 1
ATOM 2449 C CA . MET A 1 305 ? -18.162 10.083 4.753 1.00 68.88 305 MET A CA 1
ATOM 2450 C C . MET A 1 305 ? -19.406 9.581 5.521 1.00 68.88 305 MET A C 1
ATOM 2452 O O . MET A 1 305 ? -19.511 8.416 5.900 1.00 68.88 305 MET A O 1
ATOM 2456 N N . LYS A 1 306 ? -20.361 10.469 5.806 1.00 59.75 306 LYS A N 1
ATOM 2457 C CA . LYS A 1 306 ? -21.709 10.093 6.221 1.00 59.75 306 LYS A CA 1
ATOM 2458 C C . LYS A 1 306 ? -22.565 10.073 4.962 1.00 59.75 306 LYS A C 1
ATOM 2460 O O . LYS A 1 306 ? -22.736 11.139 4.365 1.00 59.75 306 LYS A O 1
ATOM 2465 N N . PRO A 1 307 ? -23.126 8.923 4.556 1.00 54.03 307 PRO A N 1
ATOM 2466 C CA . PRO A 1 307 ? -24.026 8.916 3.419 1.00 54.03 307 PRO A CA 1
ATOM 2467 C C . PRO A 1 307 ? -25.193 9.878 3.700 1.00 54.03 307 PRO A C 1
ATOM 2469 O O . PRO A 1 307 ? -25.674 9.933 4.841 1.00 54.03 307 PRO A O 1
ATOM 2472 N N . PRO A 1 308 ? -25.667 10.645 2.701 1.00 54.56 308 PRO A N 1
ATOM 2473 C CA . PRO A 1 308 ? -26.963 11.295 2.820 1.00 54.56 308 PRO A CA 1
ATOM 2474 C C . PRO A 1 308 ? -28.002 10.221 3.161 1.00 54.56 308 PRO A C 1
ATOM 2476 O O . PRO A 1 308 ? -27.929 9.103 2.642 1.00 54.56 308 PRO A O 1
ATOM 2479 N N . ALA A 1 309 ? -28.932 10.536 4.069 1.00 51.12 309 ALA A N 1
ATOM 2480 C CA . ALA A 1 309 ? -30.015 9.623 4.418 1.00 51.12 309 ALA A CA 1
ATOM 2481 C C . ALA A 1 309 ? -30.664 9.119 3.123 1.00 51.12 309 ALA A C 1
ATOM 2483 O O . ALA A 1 309 ? -31.012 9.927 2.256 1.00 51.12 309 ALA A O 1
ATOM 2484 N N . ALA A 1 310 ? -30.751 7.796 2.963 1.00 50.56 310 ALA A N 1
ATOM 2485 C CA . ALA A 1 310 ? -31.409 7.219 1.802 1.00 50.56 310 ALA A CA 1
ATOM 2486 C C . ALA A 1 310 ? -32.829 7.805 1.714 1.00 50.56 310 ALA A C 1
ATOM 2488 O O . ALA A 1 310 ? -33.481 7.918 2.757 1.00 50.56 310 ALA A O 1
ATOM 2489 N N . PRO A 1 311 ? -33.306 8.206 0.523 1.00 49.25 311 PRO A N 1
ATOM 2490 C CA . PRO A 1 311 ? -34.697 8.599 0.381 1.00 49.25 311 PRO A CA 1
ATOM 2491 C C . PRO A 1 311 ? -35.562 7.421 0.835 1.00 49.25 311 PRO A C 1
ATOM 2493 O O . PRO A 1 311 ? -35.356 6.294 0.379 1.00 49.25 311 PRO A O 1
ATOM 2496 N N . GLU A 1 312 ? -36.467 7.677 1.780 1.00 49.69 312 GLU A N 1
ATOM 2497 C CA . GLU A 1 312 ? -37.468 6.700 2.203 1.00 49.69 312 GLU A CA 1
ATOM 2498 C C . GLU A 1 312 ? -38.230 6.237 0.954 1.00 49.69 312 GLU A C 1
ATOM 2500 O O . GLU A 1 312 ? -38.781 7.059 0.218 1.00 49.69 312 GLU A O 1
ATOM 2505 N N . SER A 1 313 ? -38.166 4.933 0.672 1.00 53.50 313 SER A N 1
ATOM 2506 C CA . SER A 1 313 ? -38.916 4.276 -0.403 1.00 53.50 313 SER A CA 1
ATOM 2507 C C . SER A 1 313 ? -40.365 4.054 -0.005 1.00 53.50 313 SER A C 1
ATOM 2509 O O . SER A 1 313 ? -40.544 3.499 1.106 1.00 53.50 313 SER A O 1
#

Foldseek 3Di:
DDDDPLNVDPDDQLVVLVPDPDPVSSLLQHWAAFPVCAQDLLRDRTAGAQDQSLCSNPVVLLVVQQPDDQAAAGPPPLVSCSVSQRSNNPPRDDHNYDYDFQPQDDDFDPLVALQQDQTDLSRDDCPPAPDSGLVCVQPPQDDPDDPLPRRQSVSVCLVPPPPPPPDPPDPDDDPVNVCVVVPNPAAEEEEAEEHLCSVQSVVVVVNHAYEYEDDQRSHDSCSSCVSSVHHYDPHDLSYQDPAAFQAHQEYEYEQNAEARGGLSSLLVSLVSVLRNHHVVHDYHYPDYYHDPVCVVSVVVSVVVSPDDPDPDD

Nearest PDB structures (foldseek):
  4qtu-assembly1_B  TM=7.426E-01  e=5.779E-04  Saccharomyces cerevisiae S288C
  6g4w-assembly1_q  TM=8.353E-01  e=2.290E-03  Homo sapiens
  4qtt-assembly2_D  TM=7.663E-01  e=2.157E-03  Saccharomyces cerevisiae S288C
  4qtt-assembly1_B  TM=7.548E-01  e=3.697E-03  Saccharomyces cerevisiae S288C
  7wts-assembly1_q  TM=7.613E-01  e=1.556E-02  Homo sapiens

Organism: NCBI:txid2320716

Solvent-accessible surface area (backbone atoms only — not comparable to full-atom values): 18479 Å² total; per-residue (Å²): 131,87,76,56,79,75,77,78,53,95,62,60,64,63,61,65,22,66,72,51,85,53,65,67,56,27,62,53,50,24,66,38,58,23,68,65,81,44,61,44,98,87,68,39,67,40,46,25,27,49,47,66,62,26,37,64,75,37,42,70,63,49,51,57,74,65,66,66,59,79,77,36,69,43,76,95,45,66,67,57,54,48,51,37,41,60,50,3,22,31,84,69,81,87,72,64,38,41,80,77,73,38,95,59,64,62,86,70,60,59,63,93,56,14,58,57,47,84,69,68,55,45,62,48,73,48,76,92,38,85,47,78,40,58,67,49,57,50,62,63,80,81,68,99,72,88,70,89,52,82,60,55,64,45,45,77,64,52,81,62,69,62,74,76,85,78,61,101,79,66,93,76,78,50,71,69,55,60,36,48,79,52,75,61,68,56,47,39,30,40,31,54,30,67,58,44,39,63,67,36,50,54,38,43,80,71,71,19,51,36,37,28,37,31,67,66,75,76,46,66,27,47,60,47,15,41,48,26,68,46,47,54,38,86,51,60,91,50,46,81,72,97,61,63,73,48,68,26,36,34,40,38,33,42,64,48,58,37,53,38,64,27,69,73,57,48,49,54,48,52,54,50,50,50,43,27,29,24,94,89,38,43,82,46,71,80,48,63,47,63,54,80,90,50,45,60,60,54,54,50,57,65,62,58,76,55,78,75,80,75,79,87,128

Secondary structure (DSSP, 8-state):
----GGGG----HHHHHTT-SSHHHHHHHS-EE-TTSS--TTS-SEE--SSTHHHHHTHHHHHHHH---TTSBPPS-HHHHHHHHHTT--SP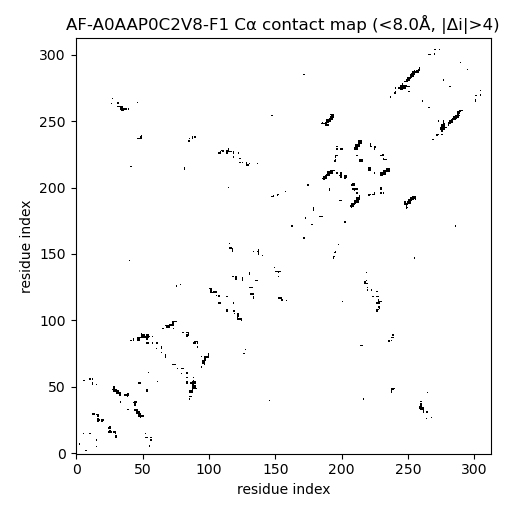PPPSSBPPPPTT--PPPPHHHHTTSPPPGGGS--TT-S-SSHHHHHH----SS--TTTTTT--GGGGG-----S-TTS----HHHHHHHTTT---EEEE-SSSSSHHHHHHHHTT-EEEEEE--SSS-HHHHHHHTT-EEEE--TTSPPSS-TT-EEEEEEES-S-TTS-HHHHHHHHHHHHHHEEEEEEEEEEE----GGGHHHHHHHHHH-SPPPPPP-

Sequence (313 aa):
MEIHPLSRMKQSGGEAAAFFLTEEIRKYAGIKPNRLEKQNFMGANGTFASIGHGCFSMKEELEEYMNYDVGDFCKDDWKQAQKLMVHGCDPLPRRRCFARSPKLYTQPLPISESIWSLPDDRNVRWSGYRCKNFSCLAGNRTGKGFFKCSDCFNFTNQTEFKFHPVLKQSSDFSMEEVLKIKNRGIRIGLDFSTGTGTFAARMKELDVTIISATVNLGAPFSETIALRGLLPLYLTINQRLPFFDNTLDIIHSTRFLDGWIDIVLLDFVLYDWDRVLRPGGLLWIDSFFCKKKDLGVYLDGFGTMKPPAAPES

Mean predicted aligned error: 8.66 Å